Protein AF-A0A9J6EJX7-F1 (afdb_monomer_lite)

InterPro domains:
  IPR032718 PiggyBac transposable element-derived protein 4, C-terminal zinc-finger domain [PF13842] (71-125)

Organism: Rhipicephalus microplus (NCBI:txid6941)

Radius of gyration: 35.92 Å; chains: 1; bounding box: 64×79×106 Å

pLDDT: mean 70.75, std 22.52, range [30.06, 96.0]

Foldseek 3Di:
DVVVVVVVVVVVVLVVVLVVVQVVCVVVVHDRDDSVVSVVVVCCVVVVVVCVVVPPDDDDPVVQQPQLQVPDDWDKDFAPDPDWAFAPAAADPVDDVSTDIARIFTPSGPVRGGHDPDPSSCLSNHDSRRHDHPDDPDDDDDDDDDDPDDPDPDDPDDDDDDDDDDDDDDDDDDDDDDDDDDDD

Structure (mmCIF, N/CA/C/O backbone):
data_AF-A0A9J6EJX7-F1
#
_entry.id   AF-A0A9J6EJX7-F1
#
loop_
_atom_site.group_PDB
_atom_site.id
_atom_site.type_symbol
_atom_site.label_atom_id
_atom_site.label_alt_id
_atom_site.label_comp_id
_atom_site.label_asym_id
_atom_site.label_entity_id
_atom_site.label_seq_id
_atom_site.pdbx_PDB_ins_code
_atom_site.Cartn_x
_atom_site.Cartn_y
_atom_site.Cartn_z
_atom_site.occupancy
_atom_site.B_iso_or_equiv
_atom_site.auth_seq_id
_atom_site.auth_comp_id
_atom_site.auth_asym_id
_atom_site.auth_atom_id
_atom_site.pdbx_PDB_model_num
ATOM 1 N N . MET A 1 1 ? 3.262 30.622 24.261 1.00 62.12 1 MET A N 1
ATOM 2 C CA . MET A 1 1 ? 1.888 30.885 24.757 1.00 62.12 1 MET A CA 1
ATOM 3 C C . MET A 1 1 ? 0.792 30.280 23.878 1.00 62.12 1 MET A C 1
ATOM 5 O O . MET A 1 1 ? -0.204 29.839 24.436 1.00 62.12 1 MET A O 1
ATOM 9 N N . VAL A 1 2 ? 0.904 30.274 22.538 1.00 74.38 2 VAL A N 1
ATOM 10 C CA . VAL A 1 2 ? -0.152 29.708 21.663 1.00 74.38 2 VAL A CA 1
ATOM 11 C C . VAL A 1 2 ? -0.054 28.180 21.537 1.00 74.38 2 VAL A C 1
ATOM 13 O O . VAL A 1 2 ? -1.077 27.502 21.484 1.00 74.38 2 VAL A O 1
ATOM 16 N N . GLU A 1 3 ? 1.158 27.622 21.529 1.00 77.88 3 GLU A N 1
ATOM 17 C CA . GLU A 1 3 ? 1.367 26.178 21.349 1.00 77.88 3 GLU A CA 1
ATOM 18 C C . GLU A 1 3 ? 0.923 25.373 22.575 1.00 77.88 3 GLU A C 1
ATOM 20 O O . GLU A 1 3 ? 0.308 24.319 22.447 1.00 77.88 3 GLU A O 1
ATOM 25 N N . GLU A 1 4 ? 1.151 25.901 23.775 1.00 82.25 4 GLU A N 1
ATOM 26 C CA . GLU A 1 4 ? 0.767 25.257 25.027 1.00 82.25 4 GLU A CA 1
ATOM 27 C C . GLU A 1 4 ? -0.761 25.236 25.175 1.00 82.25 4 GLU A C 1
ATOM 29 O O . GLU A 1 4 ? -1.341 24.205 25.512 1.00 82.25 4 GLU A O 1
ATOM 34 N N . ALA A 1 5 ? -1.431 26.341 24.833 1.00 87.69 5 ALA A N 1
ATOM 35 C CA . ALA A 1 5 ? -2.890 26.429 24.843 1.00 87.69 5 ALA A CA 1
ATOM 36 C C . ALA A 1 5 ? -3.545 25.466 23.836 1.00 87.69 5 ALA A C 1
ATOM 38 O O . ALA A 1 5 ? -4.610 24.911 24.112 1.00 87.69 5 ALA A O 1
ATOM 39 N N . PHE A 1 6 ? -2.901 25.229 22.689 1.00 91.81 6 PHE A N 1
ATOM 40 C CA . PHE A 1 6 ? -3.398 24.302 21.677 1.00 91.81 6 PHE A CA 1
ATOM 41 C C . PHE A 1 6 ? -3.488 22.863 22.201 1.00 91.81 6 PHE A C 1
ATOM 43 O O . PHE A 1 6 ? -4.529 22.223 22.048 1.00 91.81 6 PHE A O 1
ATOM 50 N N . PHE A 1 7 ? -2.438 22.358 22.857 1.00 90.00 7 PHE A N 1
ATOM 51 C CA . PHE A 1 7 ? -2.448 20.992 23.391 1.00 90.00 7 PHE A CA 1
ATOM 52 C C . PHE A 1 7 ? -3.465 20.816 24.519 1.00 90.00 7 PHE A C 1
ATOM 54 O O . PHE A 1 7 ? -4.148 19.793 24.561 1.00 90.00 7 PHE A O 1
ATOM 61 N N . TRP A 1 8 ? -3.634 21.834 25.365 1.00 92.69 8 TRP A N 1
ATOM 62 C CA . TRP A 1 8 ? -4.674 21.846 26.392 1.00 92.69 8 TRP A CA 1
ATOM 63 C C . TRP A 1 8 ? -6.083 21.775 25.795 1.00 92.69 8 TRP A C 1
ATOM 65 O O . TRP A 1 8 ? -6.886 20.935 26.198 1.00 92.69 8 TRP A O 1
ATOM 75 N N . LEU A 1 9 ? -6.385 22.611 24.798 1.00 93.12 9 LEU A N 1
ATOM 76 C CA . LEU A 1 9 ? -7.683 22.589 24.116 1.00 93.12 9 LEU A CA 1
ATOM 77 C C . LEU A 1 9 ? -7.929 21.256 23.401 1.00 93.12 9 LEU A C 1
ATOM 79 O O . LEU A 1 9 ? -9.040 20.722 23.449 1.00 93.12 9 LEU A O 1
ATOM 83 N N . LEU A 1 10 ? -6.891 20.693 22.779 1.00 92.69 10 LEU A N 1
ATOM 84 C CA . LEU A 1 10 ? -6.965 19.389 22.134 1.00 92.69 10 LEU A CA 1
ATOM 85 C C . LEU A 1 10 ? -7.283 18.288 23.155 1.00 92.69 10 LEU A C 1
ATOM 87 O O . LEU A 1 10 ? -8.192 17.493 22.924 1.00 92.69 10 LEU A O 1
ATOM 91 N N . GLU A 1 11 ? -6.604 18.262 24.300 1.00 93.19 11 GLU A N 1
ATOM 92 C CA . GLU A 1 11 ? -6.850 17.271 25.350 1.00 93.19 11 GLU A CA 1
ATOM 93 C C . GLU A 1 11 ? -8.267 17.379 25.928 1.00 93.19 11 GLU A C 1
ATOM 95 O O . GLU A 1 11 ? -8.983 16.375 25.993 1.00 93.19 11 GLU A O 1
ATOM 100 N N . VAL A 1 12 ? -8.726 18.596 26.233 1.00 95.38 12 VAL A N 1
ATOM 101 C CA . VAL A 1 12 ? -10.098 18.847 26.705 1.00 95.38 12 VAL A CA 1
ATOM 102 C C . VAL A 1 12 ? -11.130 18.395 25.667 1.00 95.38 12 VAL A C 1
ATOM 104 O O . VAL A 1 12 ? -12.119 17.748 26.015 1.00 95.38 12 VAL A O 1
ATOM 107 N N . SER A 1 13 ? -10.896 18.660 24.378 1.00 95.44 13 SER A N 1
ATOM 108 C CA . SER A 1 13 ? -11.803 18.228 23.305 1.00 95.44 13 SER A CA 1
ATOM 109 C C . SER A 1 13 ? -11.890 16.697 23.171 1.00 95.44 13 SER A C 1
ATOM 111 O O . SER A 1 13 ? -12.978 16.147 22.962 1.00 95.44 13 SER A O 1
ATOM 113 N N . ILE A 1 14 ? -10.773 15.982 23.360 1.00 94.62 14 ILE A N 1
ATOM 114 C CA . ILE A 1 14 ? -10.727 14.512 23.333 1.00 94.62 14 ILE A CA 1
ATOM 115 C C . ILE A 1 14 ? -11.525 13.935 24.509 1.00 94.62 14 ILE A C 1
ATOM 117 O O . ILE A 1 14 ? -12.309 13.004 24.320 1.00 94.62 14 ILE A O 1
ATOM 121 N N . VAL A 1 15 ? -11.382 14.506 25.707 1.00 94.94 15 VAL A N 1
ATOM 122 C CA . VAL A 1 15 ? -12.132 14.059 26.892 1.00 94.94 15 VAL A CA 1
ATOM 123 C C . VAL A 1 15 ? -13.628 14.343 26.736 1.00 94.94 15 VAL A C 1
ATOM 125 O O . VAL A 1 15 ? -14.449 13.456 26.973 1.00 94.94 15 VAL A O 1
ATOM 128 N N . ASN A 1 16 ? -13.999 15.537 26.268 1.00 96.00 16 ASN A N 1
ATOM 129 C CA . ASN A 1 16 ? -15.401 15.912 26.066 1.00 96.00 16 ASN A CA 1
ATOM 130 C C . ASN A 1 16 ? -16.098 15.002 25.046 1.00 96.00 16 ASN A C 1
ATOM 132 O O . ASN A 1 16 ? -17.206 14.523 25.287 1.00 96.00 16 ASN A O 1
ATOM 136 N N . SER A 1 17 ? -15.436 14.712 23.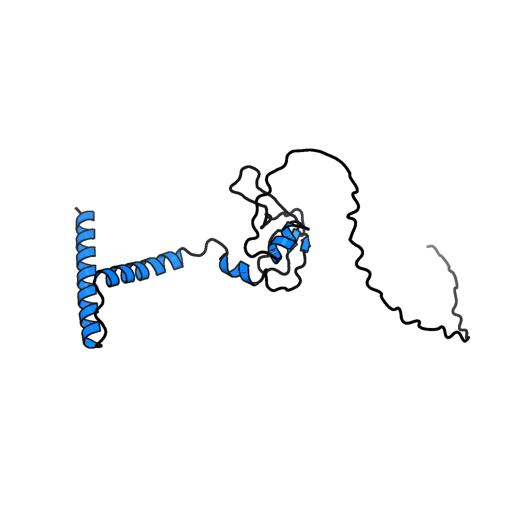924 1.00 95.06 17 SER A N 1
ATOM 137 C CA . SER A 1 17 ? -15.975 13.801 22.909 1.00 95.06 17 SER A CA 1
ATOM 138 C C . SER A 1 17 ? -16.107 12.359 23.420 1.00 95.06 17 SER A C 1
ATOM 140 O O . SER A 1 17 ? -17.104 11.699 23.123 1.00 95.06 17 SER A O 1
ATOM 142 N N . PHE A 1 18 ? -15.183 11.891 24.267 1.00 93.88 18 PHE A N 1
ATOM 143 C CA . PHE A 1 18 ? -15.297 10.584 24.923 1.00 93.88 18 PHE A CA 1
ATOM 144 C C . PHE A 1 18 ? -16.506 10.498 25.867 1.00 93.88 18 PHE A C 1
ATOM 146 O O . PHE A 1 18 ? -17.218 9.492 25.860 1.00 93.88 18 PHE A O 1
ATOM 153 N N . ILE A 1 19 ? -16.769 11.548 26.655 1.00 93.38 19 ILE A N 1
ATOM 154 C CA . ILE A 1 19 ? -17.944 11.609 27.542 1.00 93.38 19 ILE A CA 1
ATOM 155 C C . ILE A 1 19 ? -19.232 11.504 26.719 1.00 93.38 19 ILE A C 1
ATOM 157 O O . ILE A 1 19 ? -20.104 10.699 27.047 1.00 93.38 19 ILE A O 1
ATOM 161 N N . LEU A 1 20 ? -19.333 12.263 25.623 1.00 93.19 20 LEU A N 1
ATOM 162 C CA . LEU A 1 20 ? -20.492 12.222 24.727 1.00 93.19 20 LEU A CA 1
ATOM 163 C C . LEU A 1 20 ? -20.699 10.833 24.113 1.00 93.19 20 LEU A C 1
ATOM 165 O O . LEU A 1 20 ? -21.812 10.307 24.150 1.00 93.19 20 LEU A O 1
ATOM 169 N N . MET A 1 21 ? -19.629 10.207 23.617 1.00 91.56 21 MET A N 1
ATOM 170 C CA . MET A 1 21 ? -19.684 8.844 23.087 1.00 91.56 21 MET A CA 1
ATOM 171 C C . MET A 1 21 ? -20.165 7.851 24.153 1.00 91.56 21 MET A C 1
ATOM 173 O O . MET A 1 21 ? -21.032 7.023 23.880 1.00 91.56 21 MET A O 1
ATOM 177 N N . ARG A 1 22 ? -19.651 7.939 25.386 1.00 90.25 22 ARG A N 1
ATOM 178 C CA . ARG A 1 22 ? -20.062 7.046 26.479 1.00 90.25 22 ARG A CA 1
ATOM 179 C C . ARG A 1 22 ? -21.542 7.210 26.819 1.00 90.25 22 ARG A C 1
ATOM 181 O O . ARG A 1 22 ? -22.237 6.212 26.983 1.00 90.25 22 ARG A O 1
ATOM 188 N N . LEU A 1 23 ? -22.037 8.446 26.876 1.00 89.81 23 LEU A N 1
ATOM 189 C CA . LEU A 1 23 ? -23.462 8.721 27.083 1.00 89.81 23 LEU A CA 1
ATOM 190 C C . LEU A 1 23 ? -24.328 8.117 25.970 1.00 89.81 23 LEU A C 1
ATOM 192 O O . LEU A 1 23 ? -25.420 7.621 26.244 1.00 89.81 23 LEU A O 1
ATOM 196 N N . GLN A 1 24 ? -23.849 8.131 24.727 1.00 89.69 24 GLN A N 1
ATOM 197 C CA . GLN A 1 24 ? -24.547 7.519 23.601 1.00 89.69 24 GLN A CA 1
ATOM 198 C C . GLN A 1 24 ? -24.557 5.985 23.681 1.00 89.69 24 GLN A C 1
ATOM 200 O O . GLN A 1 24 ? -25.615 5.385 23.503 1.00 89.69 24 GLN A O 1
ATOM 205 N N . LEU A 1 25 ? -23.427 5.359 24.020 1.00 89.38 25 LEU A N 1
ATOM 206 C CA . LEU A 1 25 ? -23.333 3.902 24.187 1.00 89.38 25 LEU A CA 1
ATOM 207 C C . LEU A 1 25 ? -24.238 3.396 25.317 1.00 89.38 25 LEU A C 1
ATOM 209 O O . LEU A 1 25 ? -24.915 2.383 25.157 1.00 89.38 25 LEU A O 1
ATOM 213 N N . LEU A 1 26 ? -24.324 4.144 26.425 1.00 86.44 26 LEU A N 1
ATOM 214 C CA . LEU A 1 26 ? -25.238 3.833 27.528 1.00 86.44 26 LEU A CA 1
ATOM 215 C C . LEU A 1 26 ? -26.709 3.877 27.093 1.00 86.44 26 LEU A C 1
ATOM 217 O O . LEU A 1 26 ? -27.483 3.012 27.492 1.00 86.44 26 LEU A O 1
ATOM 221 N N . LYS A 1 27 ? -27.096 4.837 26.242 1.00 87.62 27 LYS A N 1
ATOM 222 C CA . LYS A 1 27 ? -28.456 4.896 25.674 1.00 87.62 27 LYS A CA 1
ATOM 223 C C . LYS A 1 27 ? -28.761 3.718 24.748 1.00 87.62 27 LYS A C 1
ATOM 225 O O . LYS A 1 27 ? -29.914 3.318 24.648 1.00 87.62 27 LYS A O 1
ATOM 230 N N . GLN A 1 28 ? -27.750 3.190 24.064 1.00 86.75 28 GLN A N 1
ATOM 231 C CA . GLN A 1 28 ? -27.887 2.088 23.108 1.00 86.75 28 GLN A CA 1
ATOM 232 C C . GLN A 1 28 ? -27.738 0.703 23.761 1.00 86.75 28 GLN A C 1
ATOM 234 O O . GLN A 1 28 ? -27.936 -0.307 23.093 1.00 86.75 28 GLN A O 1
ATOM 239 N N . GLY A 1 29 ? -27.415 0.637 25.061 1.00 81.62 29 GLY A N 1
ATOM 240 C CA . GLY A 1 29 ? -27.177 -0.625 25.770 1.00 81.62 29 GLY A CA 1
ATOM 241 C C . GLY A 1 29 ? -25.918 -1.362 25.298 1.00 81.62 29 GLY A C 1
ATOM 242 O O . GLY A 1 29 ? -25.778 -2.562 25.536 1.00 81.62 29 GLY A O 1
ATOM 243 N N . GLU A 1 30 ? -25.008 -0.666 24.613 1.00 81.56 30 GLU A N 1
ATOM 244 C CA . GLU A 1 30 ? -23.778 -1.248 24.083 1.00 81.56 30 GLU A CA 1
ATOM 245 C C . GLU A 1 30 ? -22.651 -1.278 25.123 1.00 81.56 30 GLU A C 1
ATOM 247 O O . GLU A 1 30 ? -22.662 -0.582 26.141 1.00 81.56 30 GLU A O 1
ATOM 252 N N . LYS A 1 31 ? -21.641 -2.117 24.861 1.00 74.19 31 LYS A N 1
ATOM 253 C CA . LYS A 1 31 ? -20.490 -2.279 25.754 1.00 74.19 31 LYS A CA 1
ATOM 254 C C . LYS A 1 31 ? -19.655 -1.002 25.804 1.00 74.19 31 LYS A C 1
ATOM 256 O O . LYS A 1 31 ? -19.263 -0.446 24.781 1.00 74.19 31 LYS A O 1
ATOM 261 N N . GLU A 1 32 ? -19.304 -0.605 27.022 1.00 76.56 32 GLU A N 1
ATOM 262 C CA . GLU A 1 32 ? -18.424 0.528 27.272 1.00 76.56 32 GLU A CA 1
ATOM 263 C C . GLU A 1 32 ? -17.039 0.316 26.634 1.00 76.56 32 GLU A C 1
ATOM 265 O O . GLU A 1 32 ? -16.384 -0.712 26.831 1.00 76.56 32 GLU A O 1
ATOM 270 N N . GLN A 1 33 ? -16.565 1.313 25.885 1.00 80.25 33 GLN A N 1
ATOM 271 C CA . GLN A 1 33 ? -15.203 1.336 25.359 1.00 80.25 33 GLN A CA 1
ATOM 272 C C . GLN A 1 33 ? -14.248 2.007 26.353 1.00 80.25 33 GLN A C 1
ATOM 274 O O . GLN A 1 33 ? -14.521 3.086 26.875 1.00 80.25 33 GLN A O 1
ATOM 279 N N . ARG A 1 34 ? -13.073 1.402 26.573 1.00 88.25 34 ARG A N 1
ATOM 280 C CA . ARG A 1 34 ? -12.000 2.023 27.370 1.00 88.25 34 ARG A CA 1
ATOM 281 C C . ARG A 1 34 ? -11.475 3.277 26.658 1.00 88.25 34 ARG A C 1
ATOM 283 O O . ARG A 1 34 ? -11.254 3.244 25.449 1.00 88.25 34 ARG A O 1
ATOM 290 N N . HIS A 1 35 ? -11.154 4.333 27.409 1.00 88.19 35 HIS A N 1
ATOM 291 C CA . HIS A 1 35 ? -10.650 5.604 26.859 1.00 88.19 35 HIS A CA 1
ATOM 292 C C . HIS A 1 35 ? -9.421 5.441 25.940 1.00 88.19 35 HIS A C 1
ATOM 294 O O . HIS A 1 35 ? -9.318 6.090 24.902 1.00 88.19 35 HIS A O 1
ATOM 300 N N . LEU A 1 36 ? -8.506 4.518 26.263 1.00 90.38 36 LEU A N 1
ATOM 301 C CA . LEU A 1 36 ? -7.355 4.207 25.403 1.00 90.38 36 LEU A CA 1
ATOM 302 C C . LEU A 1 36 ? -7.766 3.647 24.035 1.00 90.38 36 LEU A C 1
ATOM 304 O O . LEU A 1 36 ? -7.150 3.986 23.027 1.00 90.38 36 LEU A O 1
ATOM 308 N N . GLN A 1 37 ? -8.798 2.801 23.997 1.00 91.25 37 GLN A N 1
ATOM 309 C CA . GLN A 1 37 ? -9.304 2.242 22.747 1.00 91.25 37 GLN A CA 1
ATOM 310 C C . GLN A 1 37 ? -9.983 3.327 21.911 1.00 91.25 37 GLN A C 1
ATOM 312 O O . GLN A 1 37 ? -9.739 3.407 20.712 1.00 91.25 37 GLN A O 1
ATOM 317 N N . TYR A 1 38 ? -10.753 4.205 22.558 1.00 92.69 38 TYR A N 1
ATOM 318 C CA . TYR A 1 38 ? -11.352 5.367 21.908 1.00 92.69 38 TYR A CA 1
ATOM 319 C C . TYR A 1 38 ? -10.297 6.250 21.229 1.00 92.69 38 TYR A C 1
ATOM 321 O O . TYR A 1 38 ? -10.407 6.535 20.040 1.00 92.69 38 TYR A O 1
ATOM 329 N N . ARG A 1 39 ? -9.219 6.607 21.942 1.00 93.75 39 ARG A N 1
ATOM 330 C CA . ARG A 1 39 ? -8.130 7.425 21.379 1.00 93.75 39 ARG A CA 1
ATOM 331 C C . ARG A 1 39 ? -7.448 6.756 20.186 1.00 93.75 39 ARG A C 1
ATOM 333 O O . ARG A 1 39 ? -7.155 7.435 19.208 1.00 93.75 39 ARG A O 1
ATOM 340 N N . ARG A 1 40 ? -7.203 5.441 20.248 1.00 93.50 40 ARG A N 1
ATOM 341 C CA . ARG A 1 40 ? -6.638 4.682 19.116 1.00 93.50 40 ARG A CA 1
ATOM 342 C C . ARG A 1 40 ? -7.555 4.743 17.898 1.00 93.50 40 ARG A C 1
ATOM 344 O O . ARG A 1 40 ? -7.097 5.138 16.832 1.00 93.50 40 ARG A O 1
ATOM 351 N N . ASN A 1 41 ? -8.839 4.444 18.085 1.00 91.69 41 ASN A N 1
ATOM 352 C CA . ASN A 1 41 ? -9.831 4.477 17.011 1.00 91.69 41 ASN A CA 1
ATOM 353 C C . ASN A 1 41 ? -9.962 5.887 16.407 1.00 91.69 41 ASN A C 1
ATOM 355 O O . ASN A 1 41 ? -10.025 6.031 15.191 1.00 91.69 41 ASN A O 1
ATOM 359 N N . LEU A 1 42 ? -9.952 6.932 17.242 1.00 91.81 42 LEU A N 1
ATOM 360 C CA . LEU A 1 42 ? -10.020 8.325 16.798 1.00 91.81 42 LEU A CA 1
ATOM 361 C C . LEU A 1 42 ? -8.814 8.698 15.923 1.00 91.81 42 LEU A C 1
ATOM 363 O O . LEU A 1 42 ? -8.978 9.297 14.864 1.00 91.81 42 LEU A O 1
ATOM 367 N N . ILE A 1 43 ? -7.602 8.307 16.332 1.00 91.69 43 ILE A N 1
ATOM 368 C CA . ILE A 1 43 ? -6.385 8.524 15.535 1.00 91.69 43 ILE A CA 1
ATOM 369 C C . ILE A 1 43 ? -6.469 7.758 14.215 1.00 91.69 43 ILE A C 1
ATOM 371 O O . ILE A 1 43 ? -6.144 8.316 13.170 1.00 91.69 43 ILE A O 1
ATOM 375 N N . GLU A 1 44 ? -6.902 6.497 14.241 1.00 90.38 44 GLU A N 1
ATOM 376 C CA . GLU A 1 44 ? -7.064 5.696 13.027 1.00 90.38 44 GLU A CA 1
ATOM 377 C C . GLU A 1 44 ? -8.034 6.355 12.045 1.00 90.38 44 GLU A C 1
ATOM 379 O O . GLU A 1 44 ? -7.684 6.490 10.877 1.00 90.38 44 GLU A O 1
ATOM 384 N N . GLN A 1 45 ? -9.188 6.836 12.513 1.00 89.38 45 GLN A N 1
ATOM 385 C CA . GLN A 1 45 ? -10.175 7.531 11.682 1.00 89.38 45 GLN A CA 1
ATOM 386 C C . GLN A 1 45 ? -9.620 8.838 11.098 1.00 89.38 45 GLN A C 1
ATOM 388 O O . GLN A 1 45 ? -9.709 9.060 9.892 1.00 89.38 45 GLN A O 1
ATOM 393 N N . LEU A 1 46 ? -8.972 9.671 11.918 1.00 89.44 46 LEU A N 1
ATOM 394 C CA . LEU A 1 46 ? -8.401 10.945 11.467 1.00 89.44 46 LEU A CA 1
ATOM 395 C C . LEU A 1 46 ? -7.247 10.753 10.471 1.00 89.44 46 LEU A C 1
ATOM 397 O O . LEU A 1 46 ? -7.105 11.503 9.506 1.00 89.44 46 LEU A O 1
ATOM 401 N N . VAL A 1 47 ? -6.401 9.746 10.694 1.00 87.94 47 VAL A N 1
ATOM 402 C CA . VAL A 1 47 ? -5.217 9.490 9.864 1.00 87.94 47 VAL A CA 1
ATOM 403 C C . VAL A 1 47 ? -5.566 8.693 8.604 1.00 87.94 47 VAL A C 1
ATOM 405 O O . VAL A 1 47 ? -4.904 8.873 7.577 1.00 87.94 47 VAL A O 1
ATOM 408 N N . ALA A 1 48 ? -6.584 7.827 8.646 1.00 80.50 48 ALA A N 1
ATOM 409 C CA . ALA A 1 48 ? -7.031 7.050 7.491 1.00 80.50 48 ALA A CA 1
ATOM 410 C C . ALA A 1 48 ? -7.396 7.959 6.312 1.00 80.50 48 ALA A C 1
ATOM 412 O O . ALA A 1 48 ? -6.926 7.718 5.199 1.00 80.50 48 ALA A O 1
ATOM 413 N N . ASP A 1 49 ? -8.117 9.051 6.563 1.00 73.50 49 ASP A N 1
ATOM 414 C CA . ASP A 1 49 ? -8.525 10.002 5.525 1.00 73.50 49 ASP A CA 1
ATOM 415 C C . ASP A 1 49 ? -7.338 10.739 4.895 1.00 73.50 49 ASP A C 1
ATOM 417 O O . ASP A 1 49 ? -7.268 10.915 3.674 1.00 73.50 49 ASP A O 1
ATOM 421 N N . VAL A 1 50 ? -6.356 11.131 5.708 1.00 74.94 50 VAL A N 1
ATOM 422 C CA . VAL A 1 50 ? -5.135 11.794 5.227 1.00 74.94 50 VAL A CA 1
ATOM 423 C C . VAL A 1 50 ? -4.296 10.831 4.386 1.00 74.94 50 VAL A C 1
ATOM 425 O O . VAL A 1 50 ? -3.812 11.192 3.311 1.00 74.94 50 VAL A O 1
ATOM 428 N N . ARG A 1 51 ? -4.159 9.577 4.830 1.00 69.19 51 ARG A N 1
ATOM 429 C CA . ARG A 1 51 ? -3.420 8.539 4.095 1.00 69.19 51 ARG A CA 1
ATOM 430 C C . ARG A 1 51 ? -4.128 8.122 2.808 1.00 69.19 51 ARG A C 1
ATOM 432 O O . ARG A 1 51 ? -3.451 7.903 1.806 1.00 69.19 51 ARG A O 1
ATOM 439 N N . ALA A 1 52 ? -5.458 8.063 2.801 1.00 63.47 52 ALA A N 1
ATOM 440 C CA . ALA A 1 52 ? -6.244 7.792 1.600 1.00 63.47 52 ALA A CA 1
ATOM 441 C C . ALA A 1 52 ? -6.028 8.876 0.531 1.00 63.47 52 ALA A C 1
ATOM 443 O O . ALA A 1 52 ? -5.859 8.562 -0.647 1.00 63.47 52 ALA A O 1
ATOM 444 N N . ARG A 1 53 ? -5.944 10.148 0.944 1.00 62.66 53 ARG A N 1
ATOM 445 C CA . ARG A 1 53 ? -5.668 11.284 0.047 1.00 62.66 53 ARG A CA 1
ATOM 446 C C . ARG A 1 53 ? -4.211 11.338 -0.419 1.00 62.66 53 ARG A C 1
ATOM 448 O O . ARG A 1 53 ? -3.951 11.689 -1.566 1.00 62.66 53 ARG A O 1
ATOM 455 N N . ALA A 1 54 ? -3.262 10.938 0.427 1.00 62.53 54 ALA A N 1
ATOM 456 C CA . ALA A 1 54 ? -1.846 10.831 0.064 1.00 62.53 54 ALA A CA 1
ATOM 457 C C . ALA A 1 54 ? -1.538 9.629 -0.856 1.00 62.53 54 ALA A C 1
ATOM 459 O O . ALA A 1 54 ? -0.458 9.534 -1.443 1.00 62.53 54 ALA A O 1
ATOM 460 N N . GLY A 1 55 ? -2.478 8.694 -0.990 1.00 56.81 55 GLY A N 1
ATOM 461 C CA . GLY A 1 55 ? -2.254 7.386 -1.584 1.00 56.81 55 GLY A CA 1
ATOM 462 C C . GLY A 1 55 ? -2.570 7.263 -3.070 1.00 56.81 55 GLY A C 1
ATOM 463 O O . GLY A 1 55 ? -3.286 6.333 -3.403 1.00 56.81 55 GLY A O 1
ATOM 464 N N . LYS A 1 56 ? -2.026 8.105 -3.966 1.00 55.31 56 LYS A N 1
ATOM 465 C CA . LYS A 1 56 ? -1.869 7.767 -5.408 1.00 55.31 56 LYS A CA 1
ATOM 466 C C . LYS A 1 56 ? -0.668 8.474 -6.053 1.00 55.31 56 LYS A C 1
ATOM 468 O O . LYS A 1 56 ? -0.816 9.343 -6.905 1.00 55.31 56 LYS A O 1
ATOM 473 N N . ARG A 1 57 ? 0.549 8.060 -5.696 1.00 52.38 57 ARG A N 1
ATOM 474 C CA . ARG A 1 57 ? 1.749 8.256 -6.534 1.00 52.38 57 ARG A CA 1
ATOM 475 C C . ARG A 1 57 ? 2.460 6.914 -6.702 1.00 52.38 57 ARG A C 1
ATOM 477 O O . ARG A 1 57 ? 3.461 6.643 -6.054 1.00 52.38 57 ARG A O 1
ATOM 484 N N . GLY A 1 58 ? 1.881 6.047 -7.530 1.00 56.84 58 GLY A N 1
ATOM 485 C CA . GLY A 1 58 ? 2.467 4.759 -7.907 1.00 56.84 58 GLY A CA 1
ATOM 486 C C . GLY A 1 58 ? 1.413 3.667 -8.134 1.00 56.84 58 GLY A C 1
ATOM 487 O O . GLY A 1 58 ? 0.412 3.647 -7.414 1.00 56.84 58 GLY A O 1
ATOM 488 N N . PRO A 1 59 ? 1.602 2.759 -9.111 1.00 51.09 59 PRO A N 1
ATOM 489 C CA . PRO A 1 59 ? 0.739 1.592 -9.279 1.00 51.09 59 PRO A CA 1
ATOM 490 C C . PRO A 1 59 ? 0.700 0.757 -7.993 1.00 51.09 59 PRO A C 1
ATOM 492 O O . PRO A 1 59 ? 1.738 0.441 -7.410 1.00 51.09 59 PRO A O 1
ATOM 495 N N . SER A 1 60 ? -0.499 0.394 -7.537 1.00 47.03 60 SER A N 1
ATOM 496 C CA . SER A 1 60 ? -0.688 -0.475 -6.377 1.00 47.03 60 SER A CA 1
ATOM 497 C C . SER A 1 60 ? -0.073 -1.852 -6.650 1.00 47.03 60 SER A C 1
ATOM 499 O O . SER A 1 60 ? -0.636 -2.640 -7.410 1.00 47.03 60 SER A O 1
ATOM 501 N N . ALA A 1 61 ? 1.048 -2.166 -5.998 1.00 53.44 61 ALA A N 1
ATOM 502 C CA . ALA A 1 61 ? 1.771 -3.432 -6.161 1.00 53.44 61 ALA A CA 1
ATOM 503 C C . ALA A 1 61 ? 0.920 -4.689 -5.877 1.00 53.44 61 ALA A C 1
ATOM 505 O O . ALA A 1 61 ? 1.269 -5.777 -6.320 1.00 53.44 61 ALA A O 1
ATOM 506 N N . ARG A 1 62 ? -0.205 -4.552 -5.157 1.00 47.59 62 ARG A N 1
ATOM 507 C CA . ARG A 1 62 ? -1.107 -5.670 -4.837 1.00 47.59 62 ARG A CA 1
ATOM 508 C C . ARG A 1 62 ? -1.920 -6.174 -6.034 1.00 47.59 62 ARG A C 1
ATOM 510 O O . ARG A 1 62 ? -2.161 -7.369 -6.107 1.00 47.59 62 ARG A O 1
ATOM 517 N N . LEU A 1 63 ? -2.281 -5.308 -6.984 1.00 50.00 63 LEU A N 1
ATOM 518 C CA . LEU A 1 63 ? -3.072 -5.708 -8.161 1.00 50.00 63 LEU A CA 1
ATOM 519 C C . LEU A 1 63 ? -2.231 -6.383 -9.260 1.00 50.00 63 LEU A C 1
ATOM 521 O O . LEU A 1 63 ? -2.784 -6.976 -10.177 1.00 50.00 63 LEU A O 1
ATOM 525 N N . ASP A 1 64 ? -0.903 -6.294 -9.176 1.00 56.56 64 ASP A N 1
ATOM 526 C CA . ASP A 1 64 ? 0.027 -6.858 -10.167 1.00 56.56 64 ASP A CA 1
ATOM 527 C C . ASP A 1 64 ? 0.354 -8.343 -9.897 1.00 56.56 64 ASP A C 1
ATOM 529 O O . ASP A 1 64 ? 1.039 -9.001 -10.678 1.00 56.56 64 ASP A O 1
ATOM 533 N N . CYS A 1 65 ? -0.092 -8.883 -8.756 1.00 59.50 65 CYS A N 1
ATOM 534 C CA . CYS A 1 65 ? 0.302 -10.215 -8.304 1.00 59.50 65 CYS A CA 1
ATOM 535 C C . CYS A 1 65 ? -0.555 -11.358 -8.843 1.00 59.50 65 CYS A C 1
ATOM 537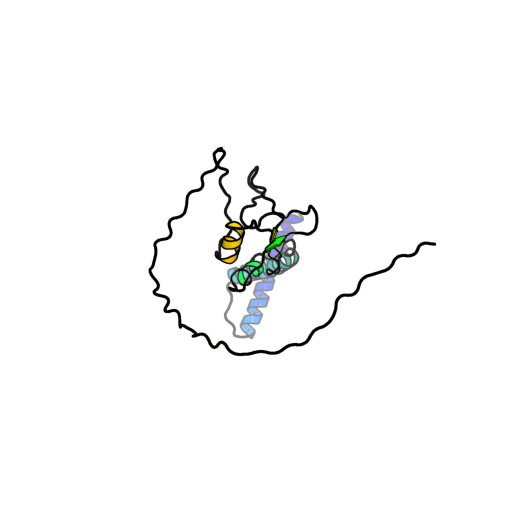 O O . CYS A 1 65 ? -0.016 -12.440 -9.042 1.00 59.50 65 CYS A O 1
ATOM 539 N N . GLU A 1 66 ? -1.846 -11.134 -9.071 1.00 65.12 66 GLU A N 1
ATOM 540 C CA . GLU A 1 66 ? -2.770 -12.220 -9.415 1.00 65.12 66 GLU A CA 1
ATOM 541 C C . GLU A 1 66 ? -2.652 -12.575 -10.899 1.00 65.12 66 GLU A C 1
ATOM 543 O O . GLU A 1 66 ? -2.266 -13.689 -11.234 1.00 65.12 66 GLU A O 1
ATOM 548 N N . GLN A 1 67 ? -2.785 -11.584 -11.787 1.00 73.75 67 GLN A N 1
ATOM 549 C CA . GLN A 1 67 ? -2.813 -11.815 -13.236 1.00 73.75 67 GLN A CA 1
ATOM 550 C C . GLN A 1 67 ? -1.548 -12.491 -13.797 1.00 73.75 67 GLN A C 1
ATOM 552 O O . GLN A 1 67 ? -1.604 -13.152 -14.832 1.00 73.75 67 GLN A O 1
ATOM 557 N N . ARG A 1 68 ? -0.383 -12.309 -13.161 1.00 80.19 68 ARG A N 1
ATOM 558 C CA . ARG A 1 68 ? 0.875 -12.896 -13.655 1.00 80.19 68 ARG A CA 1
ATOM 559 C C . ARG A 1 68 ? 0.988 -14.400 -13.404 1.00 80.19 68 ARG A C 1
ATOM 561 O O . ARG A 1 68 ? 1.782 -15.032 -14.090 1.00 80.19 68 ARG A O 1
ATOM 568 N N . LEU A 1 69 ? 0.251 -14.928 -12.420 1.00 83.31 69 LEU A N 1
ATOM 569 C CA . LEU A 1 69 ? 0.267 -16.337 -12.005 1.00 83.31 69 LEU A CA 1
ATOM 570 C C . LEU A 1 69 ? -0.996 -17.092 -12.460 1.00 83.31 69 LEU A C 1
ATOM 572 O O . LEU A 1 69 ? -1.205 -18.231 -12.059 1.00 83.31 69 LEU A O 1
ATOM 576 N N . ASP A 1 70 ? -1.818 -16.485 -13.322 1.00 79.56 70 ASP A N 1
ATOM 577 C CA . ASP A 1 70 ? -3.101 -17.017 -13.807 1.00 79.56 70 ASP A CA 1
ATOM 578 C C . ASP A 1 70 ? -2.989 -18.323 -14.627 1.00 79.56 70 ASP A C 1
ATOM 580 O O . ASP A 1 70 ? -4.004 -18.840 -15.094 1.00 79.56 70 ASP A O 1
ATOM 584 N N . GLY A 1 71 ? -1.776 -18.824 -14.900 1.00 76.56 71 GLY A N 1
ATOM 585 C CA . GLY A 1 71 ? -1.542 -19.996 -15.757 1.00 76.56 71 GLY A CA 1
ATOM 586 C C . GLY A 1 71 ? -1.925 -19.788 -17.230 1.00 76.56 71 GLY A C 1
ATOM 587 O O . GLY A 1 71 ? -1.877 -20.724 -18.026 1.00 76.56 71 GLY A O 1
ATOM 588 N N . LYS A 1 72 ? -2.305 -18.563 -17.613 1.00 84.88 72 LYS A N 1
ATOM 589 C CA . LYS A 1 72 ? -2.625 -18.184 -18.993 1.00 84.88 72 LYS A CA 1
ATOM 590 C C . LYS A 1 72 ? -1.341 -18.031 -19.814 1.00 84.88 72 LYS A C 1
ATOM 592 O O . LYS A 1 72 ? -0.316 -17.613 -19.276 1.00 84.88 72 LYS A O 1
ATOM 597 N N . PRO A 1 73 ? -1.381 -18.297 -21.130 1.00 85.62 73 PRO A N 1
ATOM 598 C CA . PRO A 1 73 ? -0.220 -18.098 -21.984 1.00 85.62 73 PRO A CA 1
ATOM 599 C C . PRO A 1 73 ? 0.146 -16.610 -22.062 1.00 85.62 73 PRO A C 1
ATOM 601 O O . PRO A 1 73 ? -0.642 -15.762 -22.492 1.00 85.62 73 PRO A O 1
ATOM 604 N N . HIS A 1 74 ? 1.371 -16.296 -21.653 1.00 87.94 74 HIS A N 1
ATOM 605 C CA . HIS A 1 74 ? 1.955 -14.968 -21.770 1.00 87.94 74 HIS A CA 1
ATOM 606 C C . HIS A 1 74 ? 2.837 -14.896 -23.017 1.00 87.94 74 HIS A C 1
ATOM 608 O O . HIS A 1 74 ? 3.59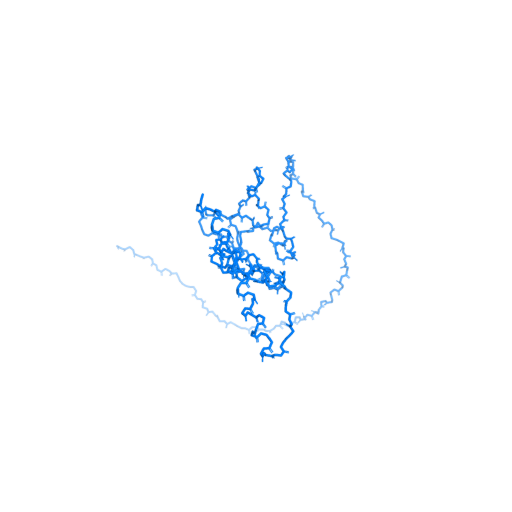7 -15.818 -23.302 1.00 87.94 74 HIS A O 1
ATOM 614 N N . PHE A 1 75 ? 2.756 -13.786 -23.753 1.00 89.56 75 PHE A N 1
ATOM 615 C CA . PHE A 1 75 ? 3.519 -13.590 -24.986 1.00 89.56 75 PHE A CA 1
ATOM 616 C C . PHE A 1 75 ? 4.426 -12.369 -24.885 1.00 89.56 75 PHE A C 1
ATOM 618 O O . PHE A 1 75 ? 3.994 -11.280 -24.483 1.00 89.56 75 PHE A O 1
ATOM 625 N N . ILE A 1 76 ? 5.682 -12.561 -25.284 1.00 91.19 76 ILE A N 1
ATOM 626 C CA . ILE A 1 76 ? 6.701 -11.518 -25.323 1.00 91.19 76 ILE A CA 1
ATOM 627 C C . ILE A 1 76 ? 6.669 -10.792 -26.671 1.00 91.19 76 ILE A C 1
ATOM 629 O O . ILE A 1 76 ? 6.631 -11.412 -27.731 1.00 91.19 76 ILE A O 1
ATOM 633 N N . TYR A 1 77 ? 6.684 -9.466 -26.626 1.00 91.69 77 TYR A N 1
ATOM 634 C CA . TYR A 1 77 ? 6.711 -8.594 -27.796 1.00 91.69 77 TYR A CA 1
ATOM 635 C C . TYR A 1 77 ? 7.860 -7.603 -27.681 1.00 91.69 77 TYR A C 1
ATOM 637 O O . TYR A 1 77 ? 8.296 -7.258 -26.582 1.00 91.69 77 TYR A O 1
ATOM 645 N N . LYS A 1 78 ? 8.342 -7.122 -28.826 1.00 92.00 78 LYS A N 1
ATOM 646 C CA . LYS A 1 78 ? 9.333 -6.049 -28.891 1.00 92.00 78 LYS A CA 1
ATOM 647 C C . LYS A 1 78 ? 8.624 -4.694 -28.895 1.00 92.00 78 LYS A C 1
ATOM 649 O O . LYS A 1 78 ? 7.619 -4.527 -29.585 1.00 92.00 78 LYS A O 1
ATOM 654 N N . LEU A 1 79 ? 9.134 -3.739 -28.123 1.00 88.31 79 LEU A N 1
ATOM 655 C CA . LEU A 1 79 ? 8.661 -2.357 -28.153 1.00 88.31 79 LEU A CA 1
ATOM 656 C C . LEU A 1 79 ? 8.906 -1.745 -29.544 1.00 88.31 79 LEU A C 1
ATOM 658 O O . LEU A 1 79 ? 9.987 -1.936 -30.108 1.00 88.31 79 LEU A O 1
ATOM 662 N N . PRO A 1 80 ? 7.929 -1.018 -30.116 1.00 85.44 80 PRO A N 1
ATOM 663 C CA . PRO A 1 80 ? 8.168 -0.248 -31.327 1.00 85.44 80 PRO A CA 1
ATOM 664 C C . PRO A 1 80 ? 9.120 0.926 -31.024 1.00 85.44 80 PRO A C 1
ATOM 666 O O . PRO A 1 80 ? 8.938 1.657 -30.049 1.00 85.44 80 PRO A O 1
ATOM 669 N N . GLY A 1 81 ? 10.142 1.106 -31.867 1.00 82.56 81 GLY A N 1
ATOM 670 C CA . GLY A 1 81 ? 11.150 2.172 -31.751 1.00 82.56 81 GLY A CA 1
ATOM 671 C C . GLY A 1 81 ? 12.394 1.811 -30.922 1.00 82.56 81 GLY A C 1
ATOM 672 O O . GLY A 1 81 ? 12.569 0.672 -30.498 1.00 82.56 81 GLY A O 1
ATOM 673 N N . GLN A 1 82 ? 13.272 2.795 -30.683 1.00 72.81 82 GLN A N 1
ATOM 674 C CA . GLN A 1 82 ? 14.439 2.680 -29.784 1.00 72.81 82 GLN A CA 1
ATOM 675 C C . GLN A 1 82 ? 14.059 2.894 -28.305 1.00 72.81 82 GLN A C 1
ATOM 677 O O . GLN A 1 82 ? 14.835 3.437 -27.526 1.00 72.81 82 GLN A O 1
ATOM 682 N N . SER A 1 83 ? 12.839 2.514 -27.916 1.00 80.69 83 SER A N 1
ATOM 683 C CA . SER A 1 83 ? 12.395 2.640 -26.530 1.00 80.69 83 SER A CA 1
ATOM 684 C C . SER A 1 83 ? 12.765 1.390 -25.735 1.00 80.69 83 SER A C 1
ATOM 686 O O . SER A 1 83 ? 12.559 0.258 -26.180 1.00 80.69 83 SER A O 1
ATOM 688 N N . SER A 1 84 ? 13.316 1.600 -24.544 1.00 87.62 84 SER A N 1
ATOM 689 C CA . SER A 1 84 ? 13.642 0.549 -23.589 1.00 87.62 84 SER A CA 1
ATOM 690 C C . SER A 1 84 ? 12.831 0.732 -22.306 1.00 87.62 84 SER A C 1
ATOM 692 O O . SER A 1 84 ? 12.391 1.829 -21.955 1.00 87.62 84 SER A O 1
ATOM 694 N N . LYS A 1 85 ? 12.566 -0.380 -21.620 1.00 88.12 85 LYS A N 1
ATOM 695 C CA . LYS A 1 85 ? 11.936 -0.406 -20.298 1.00 88.12 85 LYS A CA 1
ATOM 696 C C . LYS A 1 85 ? 12.865 -1.080 -19.304 1.00 88.12 85 LYS A C 1
ATOM 698 O O . LYS A 1 85 ? 13.634 -1.968 -19.665 1.00 88.12 85 LYS A O 1
ATOM 703 N N . ASP A 1 86 ? 12.724 -0.726 -18.035 1.00 90.31 86 ASP A N 1
ATOM 704 C CA . ASP A 1 86 ? 13.405 -1.429 -16.952 1.00 90.31 86 ASP A CA 1
ATOM 705 C C . ASP A 1 86 ? 12.860 -2.855 -16.834 1.00 90.31 86 ASP A C 1
ATOM 707 O O . ASP A 1 86 ? 11.643 -3.070 -16.813 1.00 90.31 86 ASP A O 1
ATOM 711 N N . CYS A 1 87 ? 13.758 -3.835 -16.728 1.00 89.94 87 CYS A N 1
ATOM 712 C CA . CYS A 1 87 ? 13.355 -5.211 -16.474 1.00 89.94 87 CYS A CA 1
ATOM 713 C C . CYS A 1 87 ? 12.771 -5.340 -15.061 1.00 89.94 87 CYS A C 1
ATOM 715 O O . CYS A 1 87 ? 13.458 -5.070 -14.077 1.00 89.94 87 CYS A O 1
ATOM 717 N N . ALA A 1 88 ? 11.527 -5.808 -14.940 1.00 88.56 88 ALA A N 1
ATOM 718 C CA . ALA A 1 88 ? 10.843 -5.929 -13.649 1.00 88.56 88 ALA A CA 1
ATOM 719 C C . ALA A 1 88 ? 11.524 -6.919 -12.682 1.00 88.56 88 ALA A C 1
ATOM 721 O O . ALA A 1 88 ? 11.326 -6.837 -11.468 1.00 88.56 88 ALA A O 1
ATOM 722 N N . VAL A 1 89 ? 12.305 -7.855 -13.227 1.00 88.88 89 VAL A N 1
ATOM 723 C CA . VAL A 1 89 ? 12.936 -8.957 -12.495 1.00 88.88 89 VAL A CA 1
ATOM 724 C C . VAL A 1 89 ? 14.342 -8.605 -12.026 1.00 88.88 89 VAL A C 1
ATOM 726 O O . VAL A 1 89 ? 14.623 -8.753 -10.837 1.00 88.88 89 VAL A O 1
ATOM 729 N N . CYS A 1 90 ? 15.199 -8.142 -12.942 1.00 87.94 90 CYS A N 1
ATOM 730 C CA . CYS A 1 90 ? 16.630 -7.974 -12.686 1.00 87.94 90 CYS A CA 1
ATOM 731 C C . CYS A 1 90 ? 17.111 -6.519 -12.616 1.00 87.94 90 CYS A C 1
ATOM 733 O O . CYS A 1 90 ? 18.296 -6.299 -12.373 1.00 87.94 90 CYS A O 1
ATOM 735 N N . SER A 1 91 ? 16.249 -5.531 -12.887 1.00 86.81 91 SER A N 1
ATOM 736 C CA . SER A 1 91 ? 16.618 -4.119 -12.755 1.00 86.81 91 SER A CA 1
ATOM 737 C C . SER A 1 91 ? 16.477 -3.678 -11.302 1.00 86.81 91 SER A C 1
ATOM 739 O O . SER A 1 91 ? 15.400 -3.791 -10.712 1.00 86.81 91 SER A O 1
ATOM 741 N N . ASP A 1 92 ? 17.549 -3.133 -10.736 1.00 84.62 92 ASP A N 1
ATOM 742 C CA . ASP A 1 92 ? 17.519 -2.466 -9.441 1.00 84.62 92 ASP A CA 1
ATOM 743 C C . ASP A 1 92 ? 18.175 -1.084 -9.515 1.00 84.62 92 ASP A C 1
ATOM 745 O O . ASP A 1 92 ? 19.388 -0.944 -9.692 1.00 84.62 92 ASP A O 1
ATOM 749 N N . ARG A 1 93 ? 17.350 -0.046 -9.323 1.00 80.62 93 ARG A N 1
ATOM 750 C CA . ARG A 1 93 ? 17.784 1.359 -9.280 1.00 80.62 93 ARG A CA 1
ATOM 751 C C . ARG A 1 93 ? 18.551 1.709 -8.003 1.00 80.62 93 ARG A C 1
ATOM 753 O O . ARG A 1 93 ? 19.191 2.754 -7.959 1.00 80.62 93 ARG A O 1
ATOM 760 N N . LYS A 1 94 ? 18.466 0.881 -6.956 1.00 79.81 94 LYS A N 1
ATOM 761 C CA . LYS A 1 94 ? 19.132 1.142 -5.671 1.00 79.81 94 LYS A CA 1
ATOM 762 C C . LYS A 1 94 ? 20.609 0.759 -5.700 1.00 79.81 94 LYS A C 1
ATOM 764 O O . LYS A 1 94 ? 21.419 1.398 -5.033 1.00 79.81 94 LYS A O 1
ATOM 769 N N . THR A 1 95 ? 20.975 -0.258 -6.478 1.00 78.69 95 THR A N 1
ATOM 770 C CA . THR A 1 95 ? 22.369 -0.695 -6.627 1.00 78.69 95 THR A CA 1
ATOM 771 C C . THR A 1 95 ? 23.089 0.065 -7.738 1.00 78.69 95 THR A C 1
ATOM 773 O O . THR A 1 95 ? 22.585 0.175 -8.857 1.00 78.69 95 THR A O 1
ATOM 776 N N . LYS A 1 96 ? 24.311 0.550 -7.469 1.00 73.69 96 LYS A N 1
ATOM 777 C CA . LYS A 1 96 ? 25.160 1.169 -8.500 1.00 73.69 96 LYS A CA 1
ATOM 778 C C . LYS A 1 96 ? 25.452 0.153 -9.612 1.00 73.69 96 LYS A C 1
ATOM 780 O O . LYS A 1 96 ? 26.062 -0.881 -9.361 1.00 73.69 96 LYS A O 1
ATOM 785 N N . GLY A 1 97 ? 25.016 0.458 -10.835 1.00 75.88 97 GLY A N 1
ATOM 786 C CA . GLY A 1 97 ? 25.168 -0.425 -11.998 1.00 75.88 97 GLY A CA 1
ATOM 787 C C . GLY A 1 97 ? 24.149 -1.569 -12.089 1.00 75.88 97 GLY A C 1
ATOM 788 O O . GLY A 1 97 ? 24.307 -2.436 -12.945 1.00 75.88 97 GLY A O 1
ATOM 789 N N . GLY A 1 98 ? 23.112 -1.581 -11.244 1.00 78.06 98 GLY A N 1
ATOM 790 C CA . GLY A 1 98 ? 22.017 -2.559 -11.307 1.00 78.06 98 GLY A CA 1
ATOM 791 C C . GLY A 1 98 ? 20.901 -2.200 -12.286 1.00 78.06 98 GLY A C 1
ATOM 792 O O . GLY A 1 98 ? 19.910 -2.921 -12.376 1.00 78.06 98 GLY A O 1
ATOM 793 N N . TRP A 1 99 ? 21.039 -1.099 -13.027 1.00 83.62 99 TRP A N 1
ATOM 794 C CA . TRP A 1 99 ? 20.068 -0.727 -14.047 1.00 83.62 99 TRP A CA 1
ATOM 795 C C . TRP A 1 99 ? 20.163 -1.696 -15.228 1.00 83.62 99 TRP A C 1
ATOM 797 O O . TRP A 1 99 ? 21.211 -1.836 -15.862 1.00 83.62 99 TRP A O 1
ATOM 807 N N . ARG A 1 100 ? 19.064 -2.409 -15.491 1.00 86.50 100 ARG A N 1
ATOM 808 C CA . ARG A 1 100 ? 18.966 -3.384 -16.578 1.00 86.50 100 ARG A CA 1
ATOM 809 C C . ARG A 1 100 ? 17.748 -3.070 -17.430 1.00 86.50 100 ARG A C 1
ATOM 811 O O . ARG A 1 100 ? 16.609 -3.256 -17.001 1.00 86.50 100 ARG A O 1
ATOM 818 N N . GLU A 1 101 ? 18.012 -2.616 -18.643 1.00 89.62 101 GLU A N 1
ATOM 819 C CA . GLU A 1 101 ? 16.988 -2.293 -19.626 1.00 89.62 101 GLU A CA 1
ATOM 820 C C . GLU A 1 101 ? 16.705 -3.473 -20.560 1.00 89.62 101 GLU A C 1
ATOM 822 O O . GLU A 1 101 ? 17.551 -4.342 -20.790 1.00 89.62 101 GLU A O 1
ATOM 827 N N . THR A 1 102 ? 15.494 -3.505 -21.103 1.00 90.31 102 THR A N 1
ATOM 828 C CA . THR A 1 102 ? 15.040 -4.474 -22.099 1.00 90.31 102 THR A CA 1
ATOM 829 C C . THR A 1 102 ? 14.163 -3.786 -23.138 1.00 90.31 102 THR A C 1
ATOM 831 O O . THR A 1 102 ? 13.405 -2.864 -22.837 1.00 90.31 102 THR A O 1
ATOM 834 N N . VAL A 1 103 ? 14.257 -4.261 -24.378 1.00 93.12 103 VAL A N 1
ATOM 835 C CA . VAL A 1 103 ? 13.384 -3.861 -25.494 1.00 93.12 103 VAL A CA 1
ATOM 836 C C . VAL A 1 103 ? 12.144 -4.749 -25.602 1.00 93.12 103 VAL A C 1
ATOM 838 O O . VAL A 1 103 ? 11.317 -4.560 -26.493 1.00 93.12 103 VAL A O 1
ATOM 841 N N . PHE A 1 104 ? 12.016 -5.737 -24.719 1.00 92.19 104 PHE A N 1
ATOM 842 C CA . PHE A 1 104 ? 10.934 -6.708 -24.729 1.00 92.19 104 PHE A CA 1
ATOM 843 C C . PHE A 1 104 ? 9.967 -6.485 -23.569 1.00 92.19 104 PHE A C 1
ATOM 845 O O . PHE A 1 104 ? 10.365 -6.103 -22.467 1.00 92.19 104 PHE A O 1
ATOM 852 N N . PHE A 1 105 ? 8.688 -6.753 -23.809 1.00 92.44 105 PHE A N 1
ATOM 853 C CA . PHE A 1 105 ? 7.631 -6.649 -22.811 1.00 92.44 105 PHE A CA 1
ATOM 854 C C . PHE A 1 105 ? 6.586 -7.753 -22.972 1.00 92.44 105 PHE A C 1
ATOM 856 O O . PHE A 1 105 ? 6.403 -8.298 -24.059 1.00 92.44 105 PHE A O 1
ATOM 863 N N . CYS A 1 106 ? 5.871 -8.070 -21.894 1.00 91.25 106 CYS A N 1
ATOM 864 C CA . CYS A 1 106 ? 4.745 -9.004 -21.944 1.00 91.25 106 CYS A CA 1
ATOM 865 C C . CYS A 1 106 ? 3.441 -8.255 -22.246 1.00 91.25 106 CYS A C 1
ATOM 867 O O . CYS A 1 106 ? 3.021 -7.437 -21.432 1.00 91.25 106 CYS A O 1
ATOM 869 N N . LYS A 1 107 ? 2.782 -8.543 -23.379 1.00 88.44 107 LYS A N 1
ATOM 870 C CA . LYS A 1 107 ? 1.515 -7.883 -23.776 1.00 88.44 107 LYS A CA 1
ATOM 871 C C . LYS A 1 107 ? 0.297 -8.402 -23.001 1.00 88.44 107 LYS A C 1
ATOM 873 O O . LYS A 1 107 ? -0.700 -7.704 -22.858 1.00 88.44 107 LYS A O 1
ATOM 878 N N . THR A 1 108 ? 0.369 -9.640 -22.518 1.00 87.56 108 THR A N 1
ATOM 879 C CA . THR A 1 108 ? -0.739 -10.302 -21.814 1.00 87.56 108 THR A CA 1
ATOM 880 C C . THR A 1 108 ? -0.954 -9.733 -20.404 1.00 87.56 108 THR A C 1
ATOM 882 O O . THR A 1 108 ? -2.064 -9.777 -19.879 1.00 87.56 108 THR A O 1
ATOM 885 N N . CYS A 1 109 ? 0.087 -9.173 -19.779 1.00 86.62 109 CYS A N 1
ATOM 886 C CA .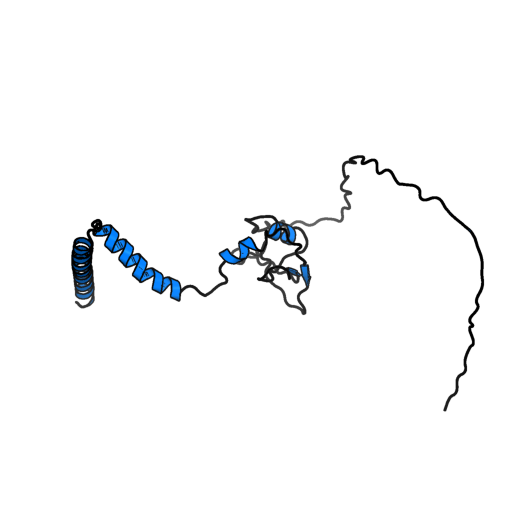 CYS A 1 109 ? -0.021 -8.527 -18.470 1.00 86.62 109 CYS A CA 1
ATOM 887 C C . CYS A 1 109 ? -0.630 -7.128 -18.585 1.00 86.62 109 CYS A C 1
ATOM 889 O O . CYS A 1 109 ? -0.190 -6.330 -19.410 1.00 86.62 109 CYS A O 1
ATOM 891 N N . ARG A 1 110 ? -1.536 -6.758 -17.670 1.00 84.06 110 ARG A N 1
ATOM 892 C CA . ARG A 1 110 ? -2.159 -5.420 -17.632 1.00 84.06 110 ARG A CA 1
ATOM 893 C C . ARG A 1 110 ? -1.145 -4.276 -17.563 1.00 84.06 110 ARG A C 1
ATOM 895 O O . ARG A 1 110 ? -1.369 -3.225 -18.155 1.00 84.06 110 ARG A O 1
ATOM 902 N N . ASN A 1 111 ? -0.020 -4.495 -16.884 1.00 82.75 111 ASN A N 1
ATOM 903 C CA . ASN A 1 111 ? 1.019 -3.482 -16.699 1.00 82.75 111 ASN A CA 1
ATOM 904 C C . ASN A 1 111 ? 2.090 -3.470 -17.798 1.00 82.75 111 ASN A C 1
ATOM 906 O O . ASN A 1 111 ? 2.998 -2.642 -17.742 1.00 82.75 111 ASN A O 1
ATOM 910 N N . ASN A 1 112 ? 2.000 -4.355 -18.799 1.00 88.56 112 ASN A N 1
ATOM 911 C CA . ASN A 1 112 ? 2.978 -4.472 -19.884 1.00 88.56 112 ASN A CA 1
ATOM 912 C C . ASN A 1 112 ? 4.448 -4.391 -19.400 1.00 88.56 112 ASN A C 1
ATOM 914 O O . ASN A 1 112 ? 5.184 -3.485 -19.832 1.00 88.56 112 ASN A O 1
ATOM 918 N N . PRO A 1 113 ? 4.866 -5.276 -18.469 1.00 90.00 113 PRO A N 1
ATOM 919 C CA . PRO A 1 113 ? 6.168 -5.204 -17.822 1.00 90.00 113 PRO A CA 1
ATOM 920 C C . PRO A 1 113 ? 7.285 -5.471 -18.830 1.00 90.00 113 PRO A C 1
ATOM 922 O O . PRO A 1 113 ? 7.151 -6.340 -19.695 1.00 90.00 113 PRO A O 1
ATOM 925 N N . GLY A 1 114 ? 8.390 -4.732 -18.698 1.00 90.62 114 GLY A N 1
ATOM 926 C CA . GLY A 1 114 ? 9.627 -5.029 -19.413 1.00 90.62 114 GLY A CA 1
ATOM 927 C C . GLY A 1 114 ? 10.262 -6.291 -18.835 1.00 90.62 114 GLY A C 1
ATOM 928 O O . GLY A 1 114 ? 10.474 -6.367 -17.624 1.00 90.62 114 GLY A O 1
ATOM 929 N N . LEU A 1 115 ? 10.545 -7.285 -19.675 1.00 91.88 115 LEU A N 1
ATOM 930 C CA . LEU A 1 115 ? 11.164 -8.552 -19.269 1.00 91.88 115 LEU A CA 1
ATOM 931 C C . LEU A 1 115 ? 12.243 -8.947 -20.278 1.00 91.88 115 LEU A C 1
ATOM 933 O O . LEU A 1 115 ? 12.080 -8.706 -21.471 1.00 91.88 115 LEU A O 1
ATOM 937 N N . HIS A 1 116 ? 13.352 -9.537 -19.830 1.00 91.12 116 HIS A N 1
ATOM 938 C CA . HIS A 1 116 ? 14.300 -10.176 -20.751 1.00 91.12 116 HIS A CA 1
ATOM 939 C C . HIS A 1 116 ? 13.754 -11.536 -21.214 1.00 91.12 116 HIS A C 1
ATOM 941 O O . HIS A 1 116 ? 13.166 -12.248 -20.395 1.00 91.12 116 HIS A O 1
ATOM 947 N N . PRO A 1 117 ? 13.955 -11.924 -22.488 1.00 90.44 117 PRO A N 1
ATOM 948 C CA . PRO A 1 117 ? 13.648 -13.274 -22.955 1.00 90.44 117 PRO A CA 1
ATOM 949 C C . PRO A 1 117 ? 14.428 -14.331 -22.155 1.00 90.44 117 PRO A C 1
ATOM 951 O O . PRO A 1 117 ? 15.591 -14.114 -21.819 1.00 90.44 117 PRO A O 1
ATOM 954 N N . GLY A 1 118 ? 13.798 -15.471 -21.864 1.00 88.12 118 GLY A N 1
ATOM 955 C CA . GLY A 1 118 ? 14.401 -16.556 -21.082 1.00 88.12 118 GLY A CA 1
ATOM 956 C C . GLY A 1 118 ? 14.092 -16.449 -19.587 1.00 88.12 118 GLY A C 1
ATOM 957 O O . GLY A 1 118 ? 12.928 -16.341 -19.204 1.00 88.12 118 GLY A O 1
ATOM 958 N N . GLU A 1 119 ? 15.129 -16.459 -18.745 1.00 88.94 119 GLU A N 1
ATOM 959 C CA . GLU A 1 119 ? 15.007 -16.639 -17.287 1.00 88.94 119 GLU A CA 1
ATOM 960 C C . GLU A 1 119 ? 14.117 -15.580 -16.611 1.00 88.94 119 GLU A C 1
ATOM 962 O O . GLU A 1 119 ? 13.288 -15.898 -15.760 1.00 88.94 119 GLU A O 1
ATOM 967 N N . CYS A 1 120 ? 14.251 -14.306 -16.999 1.00 90.25 120 CYS A N 1
ATOM 968 C CA . CYS A 1 120 ? 13.435 -13.235 -16.423 1.00 90.25 120 CYS A CA 1
ATOM 969 C C . CYS A 1 120 ? 11.953 -13.395 -16.779 1.00 90.25 120 CYS A C 1
ATOM 971 O O . CYS A 1 120 ? 11.089 -13.144 -15.941 1.00 90.25 120 CYS A O 1
ATOM 973 N N . PHE A 1 121 ? 11.651 -13.817 -18.006 1.00 91.00 121 PHE A N 1
ATOM 974 C CA . PHE A 1 121 ? 10.280 -14.049 -18.438 1.00 91.00 121 PHE A CA 1
ATOM 975 C C . PHE A 1 121 ? 9.647 -15.210 -17.664 1.00 91.00 121 PHE A C 1
ATOM 977 O O . PHE A 1 121 ? 8.577 -15.053 -17.080 1.00 91.00 121 PHE A O 1
ATOM 984 N N . GLU A 1 122 ? 10.346 -16.341 -17.585 1.00 89.56 122 GLU A N 1
ATOM 985 C CA . GLU A 1 122 ? 9.878 -17.525 -16.865 1.00 89.56 122 GLU A CA 1
ATOM 986 C C . GLU A 1 122 ? 9.657 -17.232 -15.377 1.00 89.56 122 GLU A C 1
ATOM 988 O O . GLU A 1 122 ? 8.578 -17.486 -14.842 1.00 89.56 122 GLU A O 1
ATOM 993 N N . ARG A 1 123 ? 10.634 -16.614 -14.703 1.00 89.25 123 ARG A N 1
ATOM 994 C CA . ARG A 1 123 ? 10.543 -16.297 -13.269 1.00 89.25 123 ARG A CA 1
ATOM 995 C C . ARG A 1 123 ? 9.397 -15.360 -12.930 1.00 89.25 123 ARG A C 1
ATOM 997 O O . ARG A 1 123 ? 8.750 -15.536 -11.898 1.00 89.25 123 ARG A O 1
ATOM 1004 N N . PHE A 1 124 ? 9.146 -14.365 -13.778 1.00 89.00 124 PHE A N 1
ATOM 1005 C CA . PHE A 1 124 ? 8.067 -13.407 -13.557 1.00 89.00 124 PHE A CA 1
ATOM 1006 C C . PHE A 1 124 ? 6.683 -14.078 -13.562 1.00 89.00 124 PHE A C 1
ATOM 1008 O O . PHE A 1 124 ? 5.806 -13.675 -12.795 1.00 89.00 124 PHE A O 1
ATOM 1015 N N . HIS A 1 125 ? 6.515 -15.116 -14.384 1.00 89.06 125 HIS A N 1
ATOM 1016 C CA . HIS A 1 125 ? 5.254 -15.838 -14.576 1.00 89.06 125 HIS A CA 1
ATOM 1017 C C . HIS A 1 125 ? 5.107 -17.108 -13.728 1.00 89.06 125 HIS A C 1
ATOM 1019 O O . HIS A 1 125 ? 4.020 -17.672 -13.662 1.00 89.06 125 HIS A O 1
ATOM 1025 N N . THR A 1 126 ? 6.170 -17.549 -13.056 1.00 88.25 126 THR A N 1
ATOM 1026 C CA . THR A 1 126 ? 6.167 -18.778 -12.244 1.00 88.25 126 THR A CA 1
ATOM 1027 C C . THR A 1 126 ? 6.237 -18.506 -10.745 1.00 88.25 126 THR A C 1
ATOM 1029 O O . THR A 1 126 ? 5.611 -19.221 -9.965 1.00 88.25 126 THR A O 1
ATOM 1032 N N . LEU A 1 127 ? 6.978 -17.480 -10.306 1.00 86.69 127 LEU A N 1
ATOM 1033 C CA . LEU A 1 127 ? 7.292 -17.291 -8.888 1.00 86.69 127 LEU A CA 1
ATOM 1034 C C . LEU A 1 127 ? 6.506 -16.135 -8.252 1.00 86.69 127 LEU A C 1
ATOM 1036 O O . LEU A 1 127 ? 6.470 -15.026 -8.791 1.00 86.69 127 LEU A O 1
ATOM 1040 N N . PRO A 1 128 ? 5.964 -16.302 -7.028 1.00 83.69 128 PRO A N 1
ATOM 1041 C CA . PRO A 1 128 ? 5.348 -15.204 -6.282 1.00 83.69 128 PRO A CA 1
ATOM 1042 C C . PRO A 1 128 ? 6.360 -14.094 -5.960 1.00 83.69 128 PRO A C 1
ATOM 1044 O O . PRO A 1 128 ? 6.012 -12.914 -6.039 1.00 83.69 128 PRO A O 1
ATOM 1047 N N . LYS A 1 129 ? 7.614 -14.469 -5.670 1.00 84.00 129 LYS A N 1
ATOM 1048 C CA . LYS A 1 129 ? 8.753 -13.574 -5.435 1.00 84.00 129 LYS A CA 1
ATOM 1049 C C . LYS A 1 129 ? 9.740 -13.686 -6.601 1.00 84.00 129 LYS A C 1
ATOM 1051 O O . LYS A 1 129 ? 10.609 -14.547 -6.601 1.00 84.00 129 LYS A O 1
ATOM 1056 N N . TYR A 1 130 ? 9.588 -12.806 -7.585 1.00 84.69 130 TYR A N 1
ATOM 1057 C CA . TYR A 1 130 ? 10.313 -12.885 -8.858 1.00 84.69 130 TYR A CA 1
ATOM 1058 C C . TYR A 1 130 ? 11.572 -12.011 -8.933 1.00 84.69 130 TYR A C 1
ATOM 1060 O O . TYR A 1 130 ? 12.411 -12.238 -9.796 1.00 84.69 130 TYR A O 1
ATOM 1068 N N . ARG A 1 131 ? 11.721 -10.994 -8.072 1.00 83.56 131 ARG A N 1
ATOM 1069 C CA . ARG A 1 131 ? 12.875 -10.080 -8.134 1.00 83.56 131 ARG A CA 1
ATOM 1070 C C . ARG A 1 131 ? 14.149 -10.761 -7.647 1.00 83.56 131 ARG A C 1
ATOM 1072 O O . ARG A 1 131 ? 14.181 -11.257 -6.521 1.00 83.56 131 ARG A O 1
ATOM 1079 N N . TYR A 1 132 ? 15.204 -10.687 -8.451 1.00 79.88 132 TYR A N 1
ATOM 1080 C CA . TYR A 1 132 ? 16.561 -11.049 -8.052 1.00 79.88 132 TYR A CA 1
ATOM 1081 C C . TYR A 1 132 ? 17.559 -10.114 -8.729 1.00 79.88 132 TYR A C 1
ATOM 1083 O O . TYR A 1 132 ? 17.345 -9.679 -9.854 1.00 79.88 132 TYR A O 1
ATOM 1091 N N . ILE A 1 133 ? 18.655 -9.802 -8.047 1.00 67.94 133 ILE A N 1
ATOM 1092 C CA . ILE A 1 133 ? 19.732 -8.986 -8.608 1.00 67.94 133 ILE A CA 1
ATOM 1093 C C . ILE A 1 133 ? 20.837 -9.965 -9.001 1.00 67.94 133 ILE A C 1
ATOM 1095 O O . ILE A 1 133 ? 21.428 -10.576 -8.106 1.00 67.94 133 ILE A O 1
ATOM 1099 N N . PRO A 1 134 ? 21.116 -10.169 -10.301 1.00 62.84 134 PRO A N 1
ATOM 1100 C CA . PRO A 1 134 ? 22.260 -10.968 -10.701 1.00 62.84 134 PRO A CA 1
ATOM 1101 C C . PRO A 1 134 ? 23.527 -10.288 -10.180 1.00 62.84 134 PRO A C 1
ATOM 1103 O O . PRO A 1 134 ? 23.807 -9.136 -10.526 1.00 62.84 134 PRO A O 1
ATOM 1106 N N . LEU A 1 135 ? 24.305 -10.989 -9.354 1.00 55.94 135 LEU A N 1
ATOM 1107 C CA . LEU A 1 135 ? 25.660 -10.555 -9.040 1.00 55.94 135 LEU A CA 1
ATOM 1108 C C . LEU A 1 135 ? 26.446 -10.579 -10.350 1.00 55.94 135 LEU A C 1
ATOM 1110 O O . LEU A 1 135 ? 26.541 -11.610 -11.012 1.00 55.94 135 LEU A O 1
ATOM 1114 N N . ARG A 1 136 ? 26.948 -9.415 -10.761 1.00 50.47 136 ARG A N 1
ATOM 1115 C CA . ARG A 1 136 ? 27.710 -9.240 -11.997 1.00 50.47 136 ARG A CA 1
ATOM 1116 C C . ARG A 1 136 ? 28.974 -10.107 -11.924 1.00 50.47 136 ARG A C 1
ATOM 1118 O O . ARG A 1 136 ? 29.975 -9.666 -11.368 1.00 50.47 136 ARG A O 1
ATOM 1125 N N . GLN A 1 137 ? 28.946 -11.316 -12.483 1.00 43.88 137 GLN A N 1
ATOM 1126 C CA . GLN A 1 137 ? 30.175 -12.046 -12.779 1.00 43.88 137 GLN A CA 1
ATOM 1127 C C . GLN A 1 137 ? 30.880 -11.277 -13.902 1.00 43.88 137 GLN A C 1
ATOM 1129 O O . GLN A 1 137 ? 30.406 -11.205 -15.034 1.00 43.88 137 GLN A O 1
ATOM 1134 N N . ARG A 1 138 ? 31.960 -10.577 -13.544 1.00 40.44 138 ARG A N 1
ATOM 1135 C CA . ARG A 1 138 ? 32.967 -10.117 -14.502 1.00 40.44 138 ARG A CA 1
ATOM 1136 C C . ARG A 1 138 ? 33.829 -11.332 -14.819 1.00 40.44 138 ARG A C 1
ATOM 1138 O O . ARG A 1 138 ? 34.490 -11.825 -13.914 1.00 40.44 138 ARG A O 1
ATOM 1145 N N . GLY A 1 139 ? 33.823 -11.785 -16.061 1.00 33.22 139 GLY A N 1
ATOM 1146 C CA . GLY A 1 139 ? 34.701 -12.857 -16.508 1.00 33.22 139 GLY A CA 1
ATOM 1147 C C . GLY A 1 139 ? 34.320 -13.285 -17.909 1.00 33.22 139 GLY A C 1
ATOM 1148 O O . GLY A 1 139 ? 33.150 -13.523 -18.180 1.00 33.22 139 GLY A O 1
ATOM 1149 N N . THR A 1 140 ? 35.307 -13.246 -18.784 1.00 43.78 140 THR A N 1
ATOM 1150 C CA . THR A 1 140 ? 35.306 -13.677 -20.173 1.00 43.78 140 THR A CA 1
ATOM 1151 C C . THR A 1 140 ? 35.003 -15.175 -20.299 1.00 43.78 140 THR A C 1
ATOM 1153 O O . THR A 1 140 ? 34.974 -15.886 -19.300 1.00 43.78 140 THR A O 1
ATOM 1156 N N . ASP A 1 141 ? 34.789 -15.608 -21.542 1.00 37.16 141 ASP A N 1
ATOM 1157 C CA . ASP A 1 141 ? 35.212 -16.905 -22.095 1.00 37.16 141 ASP A CA 1
ATOM 1158 C C . ASP A 1 141 ? 34.099 -17.664 -22.835 1.00 37.16 141 ASP A C 1
ATOM 1160 O O . ASP A 1 141 ? 33.116 -18.148 -22.282 1.00 37.16 141 ASP A O 1
ATOM 1164 N N . GLU A 1 142 ? 34.333 -17.725 -24.145 1.00 34.91 142 GLU A N 1
ATOM 1165 C CA . GLU A 1 142 ? 34.325 -18.954 -24.930 1.00 34.91 142 GLU A CA 1
ATOM 1166 C C . GLU A 1 142 ? 32.986 -19.634 -25.236 1.00 34.91 142 GLU A C 1
ATOM 1168 O O . GLU A 1 142 ? 32.307 -20.257 -24.423 1.00 34.91 142 GLU A O 1
ATOM 1173 N N . ILE A 1 143 ? 32.691 -19.583 -26.537 1.00 47.62 143 ILE A N 1
ATOM 1174 C CA . ILE A 1 143 ? 32.159 -20.681 -27.341 1.00 47.62 143 ILE A CA 1
ATOM 1175 C C . ILE A 1 143 ? 32.394 -22.025 -26.637 1.00 47.62 143 ILE A C 1
ATOM 1177 O O . ILE A 1 143 ? 33.493 -22.570 -26.682 1.00 47.62 143 ILE A O 1
ATOM 1181 N N . ASN A 1 144 ? 31.353 -22.609 -26.049 1.00 33.62 144 ASN A N 1
ATOM 1182 C CA . ASN A 1 144 ? 31.325 -24.054 -25.918 1.00 33.62 144 ASN A CA 1
ATOM 1183 C C . ASN A 1 144 ? 29.906 -24.600 -26.024 1.00 33.62 144 ASN A C 1
ATOM 1185 O O . ASN A 1 144 ? 29.098 -24.597 -25.096 1.00 33.62 144 ASN A O 1
ATOM 1189 N N . ASN A 1 145 ? 29.652 -25.079 -27.234 1.00 45.81 145 ASN A N 1
ATOM 1190 C CA . ASN A 1 145 ? 28.709 -26.121 -27.564 1.00 45.81 145 ASN A CA 1
ATOM 1191 C C . ASN A 1 145 ? 28.876 -27.291 -26.577 1.00 45.81 145 ASN A C 1
ATOM 1193 O O . ASN A 1 145 ? 29.759 -28.130 -26.735 1.00 45.81 145 ASN A O 1
ATOM 1197 N N . ARG A 1 146 ? 28.033 -27.350 -25.545 1.00 33.78 146 ARG A N 1
ATOM 1198 C CA . ARG A 1 146 ? 27.842 -28.563 -24.751 1.00 33.78 146 ARG A CA 1
ATOM 1199 C C . AR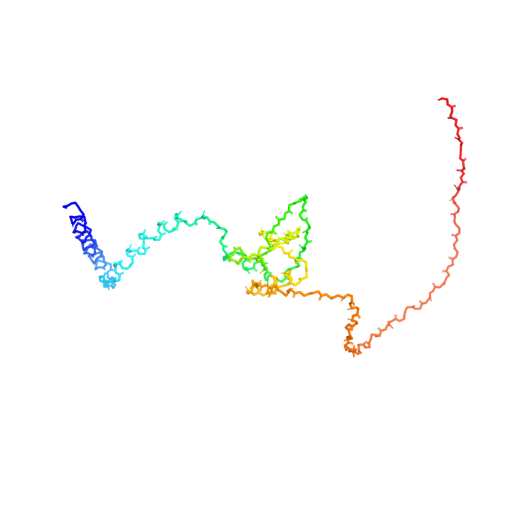G A 1 146 ? 26.402 -29.007 -24.908 1.00 33.78 146 ARG A C 1
ATOM 1201 O O . ARG A 1 146 ? 25.488 -28.459 -24.299 1.00 33.78 146 ARG A O 1
ATOM 1208 N N . GLN A 1 147 ? 26.252 -30.009 -25.770 1.00 36.09 147 GLN A N 1
ATOM 1209 C CA . GLN A 1 147 ? 25.134 -30.937 -25.800 1.00 36.09 147 GLN A CA 1
ATOM 1210 C C . GLN A 1 147 ? 24.692 -31.247 -24.367 1.00 36.09 147 GLN A C 1
ATOM 1212 O O . GLN A 1 147 ? 25.412 -31.889 -23.600 1.00 36.09 147 GLN A O 1
ATOM 1217 N N . VAL A 1 148 ? 23.497 -30.793 -24.007 1.00 35.75 148 VAL A N 1
ATOM 1218 C CA . VAL A 1 148 ? 22.778 -31.352 -22.869 1.00 35.75 148 VAL A CA 1
ATOM 1219 C C . VAL A 1 148 ? 22.241 -32.705 -23.310 1.00 35.75 148 VAL A C 1
ATOM 1221 O O . VAL A 1 148 ? 21.283 -32.803 -24.074 1.00 35.75 148 VAL A O 1
ATOM 1224 N N . ASN A 1 149 ? 22.933 -33.747 -22.858 1.00 33.22 149 ASN A N 1
ATOM 1225 C CA . ASN A 1 149 ? 22.490 -35.129 -22.926 1.00 33.22 149 ASN A CA 1
ATOM 1226 C C . ASN A 1 149 ? 21.162 -35.236 -22.158 1.00 33.22 149 ASN A C 1
ATOM 1228 O O . ASN A 1 149 ? 21.140 -35.138 -20.930 1.00 33.22 149 ASN A O 1
ATOM 1232 N N . PHE A 1 150 ? 20.054 -35.387 -22.881 1.00 34.09 150 PHE A N 1
ATOM 1233 C CA . PHE A 1 150 ? 18.769 -35.743 -22.290 1.00 34.09 150 PHE A CA 1
ATOM 1234 C C . PHE A 1 150 ? 18.801 -37.234 -21.920 1.00 34.09 150 PHE A C 1
ATOM 1236 O O . PHE A 1 150 ? 19.166 -38.049 -22.771 1.00 34.09 150 PHE A O 1
ATOM 1243 N N . PRO A 1 151 ? 18.407 -37.631 -20.697 1.00 32.97 151 PRO A N 1
ATOM 1244 C CA . PRO A 1 151 ? 18.175 -39.037 -20.406 1.00 32.97 151 PRO A CA 1
ATOM 1245 C C . PRO A 1 151 ? 17.020 -39.527 -21.286 1.00 32.97 151 PRO A C 1
ATOM 1247 O O . PRO A 1 151 ? 15.896 -39.031 -21.199 1.00 32.97 151 PRO A O 1
ATOM 1250 N N . GLN A 1 152 ? 17.324 -40.480 -22.168 1.00 32.38 152 GLN A N 1
ATOM 1251 C CA . GLN A 1 152 ? 16.347 -41.196 -22.980 1.00 32.38 152 GLN A CA 1
ATOM 1252 C C . GLN A 1 152 ? 15.394 -41.963 -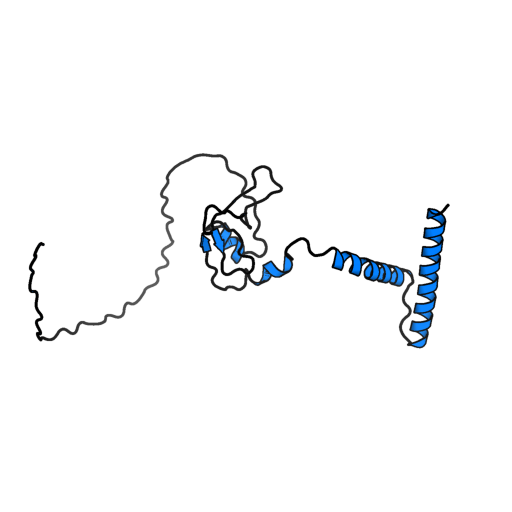22.058 1.00 32.38 152 GLN A C 1
ATOM 1254 O O . GLN A 1 152 ? 15.705 -43.056 -21.590 1.00 32.38 152 GLN A O 1
ATOM 1259 N N . LEU A 1 153 ? 14.220 -41.392 -21.800 1.00 33.81 153 LEU A N 1
ATOM 1260 C CA . LEU A 1 153 ? 13.057 -42.167 -21.394 1.00 33.81 153 LEU A CA 1
ATOM 1261 C C . LEU A 1 153 ? 12.432 -42.713 -22.678 1.00 33.81 153 LEU A C 1
ATOM 1263 O O . LEU A 1 153 ? 11.834 -41.970 -23.455 1.00 33.81 153 LEU A O 1
ATOM 1267 N N . SER A 1 154 ? 12.635 -44.005 -22.928 1.00 35.16 154 SER A N 1
ATOM 1268 C CA . SER A 1 154 ? 12.073 -44.725 -24.067 1.00 35.16 154 SER A CA 1
ATOM 1269 C C . SER A 1 154 ? 10.548 -44.777 -23.960 1.00 35.16 154 SER A C 1
ATOM 1271 O O . SER A 1 154 ? 9.989 -45.672 -23.328 1.00 35.16 154 SER A O 1
ATOM 1273 N N . PHE A 1 155 ? 9.870 -43.818 -24.585 1.00 35.47 155 PHE A N 1
ATOM 1274 C CA . PHE A 1 155 ? 8.463 -43.953 -24.943 1.00 35.47 155 PHE A CA 1
ATOM 1275 C C . PHE A 1 155 ? 8.374 -44.696 -26.277 1.00 35.47 155 PHE A C 1
ATOM 1277 O O . PHE A 1 155 ? 8.740 -44.171 -27.328 1.00 35.47 155 PHE A O 1
ATOM 1284 N N . SER A 1 156 ? 7.893 -45.934 -26.236 1.00 31.47 156 SER A N 1
ATOM 1285 C CA . SER A 1 156 ? 7.507 -46.709 -27.412 1.00 31.47 156 SER A CA 1
ATOM 1286 C C . SER A 1 156 ? 6.262 -46.077 -28.042 1.00 31.47 156 SER A C 1
ATOM 1288 O O . SER A 1 156 ? 5.131 -46.356 -27.649 1.00 31.47 156 SER A O 1
ATOM 1290 N N . PHE A 1 157 ? 6.470 -45.196 -29.021 1.00 30.06 157 PHE A N 1
ATOM 1291 C CA . PHE A 1 157 ? 5.393 -44.678 -29.857 1.00 30.06 157 PHE A CA 1
ATOM 1292 C C . PHE A 1 157 ? 5.085 -45.698 -30.958 1.00 30.06 157 PHE A C 1
ATOM 1294 O O . PHE A 1 157 ? 5.859 -45.886 -31.897 1.00 30.06 157 PHE A O 1
ATOM 1301 N N . VAL A 1 158 ? 3.956 -46.389 -30.814 1.00 36.56 158 VAL A N 1
ATOM 1302 C CA . VAL A 1 158 ? 3.371 -47.238 -31.854 1.00 36.56 158 VAL A CA 1
ATOM 1303 C C . VAL A 1 158 ? 2.868 -46.326 -32.974 1.00 36.56 158 VAL A C 1
ATOM 1305 O O . VAL A 1 158 ? 1.947 -45.539 -32.772 1.00 36.56 158 VAL A O 1
ATOM 1308 N N . VAL A 1 159 ? 3.480 -46.420 -34.154 1.00 40.44 159 VAL A N 1
ATOM 1309 C CA . VAL A 1 159 ? 3.008 -45.757 -35.378 1.00 40.44 159 VAL A CA 1
ATOM 1310 C C . VAL A 1 159 ? 1.936 -46.645 -36.021 1.00 40.44 159 VAL A C 1
ATOM 1312 O O . VAL A 1 159 ? 2.245 -47.791 -36.354 1.00 40.44 159 VAL A O 1
ATOM 1315 N N . PRO A 1 160 ? 0.697 -46.170 -36.242 1.00 32.91 160 PRO A N 1
ATOM 1316 C CA . PRO A 1 160 ? -0.236 -46.871 -37.109 1.00 32.91 160 PRO A CA 1
ATOM 1317 C C . PRO A 1 160 ? 0.192 -46.681 -38.569 1.00 32.91 160 PRO A C 1
ATOM 1319 O O . PRO A 1 160 ? 0.283 -45.557 -39.065 1.00 32.91 160 PRO A O 1
ATOM 1322 N N . GLN A 1 161 ? 0.461 -47.793 -39.254 1.00 34.69 161 GLN A N 1
ATOM 1323 C CA . GLN A 1 161 ? 0.664 -47.837 -40.700 1.00 34.69 161 GLN A CA 1
ATOM 1324 C C . GLN A 1 161 ? -0.651 -47.475 -41.397 1.00 34.69 161 GLN A C 1
ATOM 1326 O O . GLN A 1 161 ? -1.670 -48.126 -41.178 1.00 34.69 161 GLN A O 1
ATOM 1331 N N . THR A 1 162 ? -0.631 -46.457 -42.255 1.00 33.56 162 THR A N 1
ATOM 1332 C CA . THR A 1 162 ? -1.656 -46.308 -43.291 1.00 33.56 162 THR A CA 1
ATOM 1333 C C . THR A 1 162 ? -1.048 -46.798 -44.594 1.00 33.56 162 THR A C 1
ATOM 1335 O O . THR A 1 162 ? -0.045 -46.273 -45.072 1.00 33.56 162 THR A O 1
ATOM 1338 N N . SER A 1 163 ? -1.608 -47.899 -45.085 1.00 37.12 163 SER A N 1
ATOM 1339 C CA . SER A 1 163 ? -1.240 -48.549 -46.331 1.00 37.12 163 SER A CA 1
ATOM 1340 C C . SER A 1 163 ? -1.704 -47.733 -47.530 1.00 37.12 163 SER A C 1
ATOM 1342 O O . SER A 1 163 ? -2.779 -47.132 -47.532 1.00 37.12 163 SER A O 1
ATOM 1344 N N . GLU A 1 164 ? -0.858 -47.761 -48.549 1.00 34.06 164 GLU A N 1
ATOM 1345 C CA . GLU A 1 164 ? -1.056 -47.215 -49.881 1.00 34.06 164 GLU A CA 1
ATOM 1346 C C . GLU A 1 164 ? -2.366 -47.695 -50.518 1.00 34.06 164 GLU A C 1
ATOM 1348 O O . GLU A 1 164 ? -2.699 -48.879 -50.464 1.00 34.06 164 GLU A O 1
ATOM 1353 N N . ILE A 1 165 ? -3.059 -46.787 -51.208 1.00 35.72 165 ILE A N 1
ATOM 1354 C CA . ILE A 1 165 ? -3.906 -47.139 -52.349 1.00 35.72 165 ILE A CA 1
ATOM 1355 C C . ILE A 1 165 ? -3.537 -46.187 -53.491 1.00 35.72 165 ILE A C 1
ATOM 1357 O O . ILE A 1 165 ? -3.851 -44.998 -53.474 1.00 35.72 165 ILE A O 1
ATOM 1361 N N . VAL A 1 166 ? -2.819 -46.746 -54.462 1.00 35.94 166 VAL A N 1
ATOM 1362 C CA . VAL A 1 166 ? -2.618 -46.228 -55.821 1.00 35.94 166 VAL A CA 1
ATOM 1363 C C . VAL A 1 166 ? -3.856 -46.564 -56.661 1.00 35.94 166 VAL A C 1
ATOM 1365 O O . VAL A 1 166 ? -4.506 -47.571 -56.377 1.00 35.94 166 VAL A O 1
ATOM 1368 N N . SER A 1 167 ? -4.086 -45.775 -57.726 1.00 33.53 167 SER A N 1
ATOM 1369 C CA . SER A 1 167 ? -4.975 -45.942 -58.912 1.00 33.53 167 SER A CA 1
ATOM 1370 C C . SER A 1 167 ? -6.029 -44.819 -58.970 1.00 33.53 167 SER A C 1
ATOM 1372 O O . SER A 1 167 ? -6.712 -44.585 -57.986 1.00 33.53 167 SER A O 1
ATOM 1374 N N . ASP A 1 168 ? -6.275 -44.069 -60.045 1.00 31.50 168 ASP A N 1
ATOM 1375 C CA . ASP A 1 168 ? -5.783 -44.077 -61.423 1.00 31.50 168 ASP A CA 1
ATOM 1376 C C . ASP A 1 168 ? -6.175 -42.733 -62.108 1.00 31.50 168 ASP A C 1
ATOM 1378 O O . ASP A 1 168 ? -7.057 -42.019 -61.635 1.00 31.50 168 ASP A O 1
ATOM 1382 N N . ARG A 1 169 ? -5.492 -42.424 -63.218 1.00 37.53 169 ARG A N 1
ATOM 1383 C CA . ARG A 1 169 ? -5.741 -41.460 -64.330 1.00 37.53 169 ARG A CA 1
ATOM 1384 C C . ARG A 1 169 ? -6.989 -40.540 -64.305 1.00 37.53 169 ARG A C 1
ATOM 1386 O O . ARG A 1 169 ? -8.109 -41.031 -64.257 1.00 37.53 169 ARG A O 1
ATOM 1393 N N . ASN A 1 170 ? -6.833 -39.245 -64.641 1.00 32.22 170 ASN A N 1
ATOM 1394 C CA . ASN A 1 170 ? -6.946 -38.753 -66.036 1.00 32.22 170 ASN A CA 1
ATOM 1395 C C . ASN A 1 170 ? -6.752 -37.225 -66.205 1.00 32.22 170 ASN A C 1
ATOM 1397 O O . ASN A 1 170 ? -7.015 -36.424 -65.313 1.00 32.22 170 ASN A O 1
ATOM 1401 N N . ASP A 1 171 ? -6.318 -36.869 -67.414 1.00 36.47 171 ASP A N 1
ATOM 1402 C CA . ASP A 1 171 ? -5.978 -35.559 -67.980 1.00 36.47 171 ASP A CA 1
ATOM 1403 C C . ASP A 1 171 ? -6.956 -34.381 -67.774 1.00 36.47 171 ASP A C 1
ATOM 1405 O O . ASP A 1 171 ? -8.162 -34.511 -67.989 1.00 36.47 171 ASP A O 1
ATOM 1409 N N . ARG A 1 172 ? -6.402 -33.160 -67.632 1.00 41.06 172 ARG A N 1
ATOM 1410 C CA . ARG A 1 172 ? -6.773 -32.022 -68.508 1.00 41.06 172 ARG A CA 1
ATOM 1411 C C . ARG A 1 172 ? -5.752 -30.873 -68.506 1.00 41.06 172 ARG A C 1
ATOM 1413 O O . ARG A 1 172 ? -5.473 -30.236 -67.498 1.00 41.06 172 ARG A O 1
ATOM 1420 N N . LYS A 1 173 ? -5.245 -30.609 -69.714 1.00 41.03 173 LYS A N 1
ATOM 1421 C CA . LYS A 1 173 ? -4.376 -29.510 -70.164 1.00 41.03 173 LYS A CA 1
ATOM 1422 C C . LYS A 1 173 ? -5.011 -28.122 -69.993 1.00 41.03 173 LYS A C 1
ATOM 1424 O O . LYS A 1 173 ? -6.126 -27.945 -70.463 1.00 41.03 173 LYS A O 1
ATOM 1429 N N . VAL A 1 174 ? -4.225 -27.134 -69.549 1.00 41.75 174 VAL A N 1
ATOM 1430 C CA . VAL A 1 174 ? -4.175 -25.725 -70.028 1.00 41.75 174 VAL A CA 1
ATOM 1431 C C . VAL A 1 174 ? -2.769 -25.222 -69.637 1.00 41.75 174 VAL A C 1
ATOM 1433 O O . VAL A 1 174 ? -2.394 -25.351 -68.484 1.00 41.75 174 VAL A O 1
ATOM 1436 N N . GLY A 1 175 ? -1.845 -24.735 -70.464 1.00 36.59 175 GLY A N 1
ATOM 1437 C CA . GLY A 1 175 ? -1.916 -24.041 -71.743 1.00 36.59 175 GLY A CA 1
ATOM 1438 C C . GLY A 1 175 ? -1.045 -22.777 -71.637 1.00 36.59 175 GLY A C 1
ATOM 1439 O O . GLY A 1 175 ? -1.568 -21.698 -71.402 1.00 36.59 175 GLY A O 1
ATOM 1440 N N . LYS A 1 176 ? 0.288 -22.907 -71.759 1.00 38.91 176 LYS A N 1
ATOM 1441 C CA . LYS A 1 176 ? 1.229 -21.774 -71.897 1.00 38.91 176 LYS A CA 1
ATOM 1442 C C . LYS A 1 176 ? 1.093 -21.161 -73.298 1.00 38.91 176 LYS A C 1
ATOM 1444 O O . LYS A 1 176 ? 1.181 -21.915 -74.265 1.00 38.91 176 LYS A O 1
ATOM 1449 N N . ARG A 1 177 ? 1.011 -19.829 -73.427 1.00 39.31 177 ARG A N 1
ATOM 1450 C CA . ARG A 1 177 ? 1.488 -19.084 -74.613 1.00 39.31 177 ARG A CA 1
ATOM 1451 C C . ARG A 1 177 ? 2.060 -17.718 -74.227 1.00 39.31 177 ARG A C 1
ATOM 1453 O O . ARG A 1 177 ? 1.654 -17.105 -73.249 1.00 39.31 177 ARG A O 1
ATOM 1460 N N . LEU A 1 178 ? 3.063 -17.348 -75.013 1.00 40.88 178 LEU A N 1
ATOM 1461 C CA . LEU A 1 178 ? 4.032 -16.265 -74.899 1.00 40.88 178 LEU A CA 1
ATOM 1462 C C . LEU A 1 178 ? 3.546 -14.972 -75.575 1.00 40.88 178 LEU A C 1
ATOM 1464 O O . LEU A 1 178 ? 2.958 -15.083 -76.646 1.00 40.88 178 LEU A O 1
ATOM 1468 N N . GLY A 1 179 ? 3.955 -13.815 -75.024 1.00 37.50 179 GLY A N 1
ATOM 1469 C CA . GLY A 1 179 ? 4.270 -12.540 -75.716 1.00 37.50 179 GLY A CA 1
ATOM 1470 C C . GLY A 1 179 ? 3.175 -11.862 -76.565 1.00 37.50 179 GLY A C 1
ATOM 1471 O O . GLY A 1 179 ? 2.116 -12.450 -76.751 1.00 37.50 179 GLY A O 1
ATOM 1472 N N . PRO A 1 180 ? 3.404 -10.644 -77.120 1.00 48.97 180 PRO A N 1
ATOM 1473 C CA . PRO A 1 180 ? 4.690 -9.954 -77.308 1.00 48.97 180 PRO A CA 1
ATOM 1474 C C . PRO A 1 180 ? 4.741 -8.465 -76.861 1.00 48.97 180 PRO A C 1
ATOM 1476 O O . PRO A 1 180 ? 3.760 -7.877 -76.417 1.00 48.97 180 PRO A O 1
ATOM 1479 N N . GLN A 1 181 ? 5.935 -7.877 -77.009 1.00 43.94 181 GLN A N 1
ATOM 1480 C CA . GLN A 1 181 ? 6.294 -6.455 -76.869 1.00 43.94 181 GLN A CA 1
ATOM 1481 C C . GLN A 1 181 ? 5.716 -5.544 -77.978 1.00 43.94 181 GLN A C 1
ATOM 1483 O O . GLN A 1 181 ? 5.549 -5.997 -79.109 1.00 43.94 181 GLN A O 1
ATOM 1488 N N . ARG A 1 182 ? 5.567 -4.243 -77.668 1.00 41.16 182 ARG A N 1
ATOM 1489 C CA . ARG A 1 182 ? 5.813 -3.027 -78.500 1.00 41.16 182 ARG A CA 1
ATOM 1490 C C . ARG A 1 182 ? 5.610 -1.814 -77.570 1.00 41.16 182 ARG A C 1
ATOM 1492 O O . ARG A 1 182 ? 4.589 -1.769 -76.900 1.00 41.16 182 ARG A O 1
ATOM 1499 N N . VAL A 1 183 ? 6.592 -0.962 -77.259 1.00 41.25 183 VAL A N 1
ATOM 1500 C CA . VAL A 1 183 ? 7.269 0.078 -78.071 1.00 41.25 183 VAL A CA 1
ATOM 1501 C C . VAL A 1 183 ? 6.288 0.987 -78.817 1.00 41.25 183 VAL A C 1
ATOM 1503 O O . VAL A 1 183 ? 5.850 0.650 -79.916 1.00 41.25 183 VAL A O 1
ATOM 1506 N N . ASN A 1 184 ? 5.952 2.112 -78.184 1.00 45.03 184 ASN A N 1
ATOM 1507 C CA . ASN A 1 184 ? 6.165 3.481 -78.670 1.00 45.03 184 ASN A CA 1
ATOM 1508 C C . ASN A 1 184 ? 6.024 4.453 -77.496 1.00 45.03 184 ASN A C 1
ATOM 1510 O O . ASN A 1 184 ? 5.129 4.208 -76.656 1.00 45.03 184 ASN A O 1
#

Secondary structure (DSSP, 8-state):
-HHHHHHHHHHHHHHHHHHHHHHHHHHHTPPPPPHHHHHHHHHHHHHHHHHHHH--SS--TTTTSSGGGS-PPP-EEEPSSS--EEBTTT--SSSTT---EESEEESSSTT--B--TTHHHHHHHH-SS-----------------------------PPP-----------------------

Sequence (184 aa):
MVEEAFFWLLEVSIVNSFILMRLQLLKQGEKEQRHLQYRRNLIEQLVADVRARAGKRGPSARLDCEQRLDGKPHFIYKLPGQSSKDCAVCSDRKTKGGWRETVFFCKTCRNNPGLHPGECFERFHTLPKYRYIPLRQRGTDEINNRQVNFPQLSFSFVVPQTSEIVSDRNDRKVGKRLGPQRVN